Protein AF-A0A8T3Z656-F1 (afdb_monomer)

pLDDT: mean 71.43, std 21.35, range [30.25, 95.19]

Secondary structure (DSSP, 8-state):
-HHHHHH---SSEEEE-SS---HHHHHHHHHTTEEEE-HHHHHHHHHHHHHT-TTS---------------------------------------PPP--------------------------TTTHHHHHSHHHHHHHHHHHHHHHHHHHHTT---HHHHHHHHHHHHHHHHHHHHHHH---HHHHHHHHHHHHHHHHHHHHHHHHH-

Mean predicted aligned error: 21.95 Å

Structure (mmCIF, N/CA/C/O backbone):
data_AF-A0A8T3Z656-F1
#
_entry.id   AF-A0A8T3Z656-F1
#
loop_
_atom_site.group_PDB
_atom_site.id
_atom_site.type_symbol
_atom_site.label_atom_id
_atom_site.label_alt_id
_atom_site.label_comp_id
_atom_site.label_asym_id
_atom_site.label_entity_id
_atom_site.label_seq_id
_atom_site.pdbx_PDB_ins_code
_atom_site.Cartn_x
_atom_site.Cartn_y
_atom_site.Cartn_z
_atom_site.occupancy
_atom_site.B_iso_or_equiv
_atom_site.auth_seq_id
_atom_site.auth_comp_id
_atom_site.auth_asym_id
_atom_site.auth_atom_id
_atom_site.pdbx_PDB_model_num
ATOM 1 N N . MET A 1 1 ? -10.008 -0.496 23.407 1.00 70.81 1 MET A N 1
ATOM 2 C CA . MET A 1 1 ? -10.906 -1.034 24.457 1.00 70.81 1 MET A CA 1
ATOM 3 C C . MET A 1 1 ? -10.189 -1.367 25.758 1.00 70.81 1 MET A C 1
ATOM 5 O O . MET A 1 1 ? -10.728 -1.038 26.804 1.00 70.81 1 MET A O 1
ATOM 9 N N . GLU A 1 2 ? -8.984 -1.949 25.735 1.00 71.25 2 GLU A N 1
ATOM 10 C CA . GLU A 1 2 ? -8.281 -2.315 26.978 1.00 71.25 2 GLU A CA 1
ATOM 11 C C . GLU A 1 2 ? -8.030 -1.133 27.927 1.00 71.25 2 GLU A C 1
ATOM 13 O O . GLU A 1 2 ? -8.301 -1.221 29.122 1.00 71.25 2 GLU A O 1
ATOM 18 N N . MET A 1 3 ? -7.578 -0.006 27.377 1.00 72.31 3 MET A N 1
ATOM 19 C CA . MET A 1 3 ? -7.375 1.231 28.136 1.00 72.31 3 MET A CA 1
ATOM 20 C C . MET A 1 3 ? -8.697 1.835 28.627 1.00 72.31 3 MET A C 1
ATOM 22 O O . MET A 1 3 ? -8.756 2.406 29.706 1.00 72.31 3 MET A O 1
ATOM 26 N N . VAL A 1 4 ? -9.787 1.651 27.876 1.00 65.88 4 VAL A N 1
ATOM 27 C CA . VAL A 1 4 ? -11.107 2.221 28.192 1.00 65.88 4 VAL A CA 1
ATOM 28 C C . VAL A 1 4 ? -11.659 1.607 29.480 1.00 65.88 4 VAL A C 1
ATOM 30 O O . VAL A 1 4 ? -12.073 2.339 30.369 1.00 65.88 4 VAL A O 1
ATOM 33 N N . GLY A 1 5 ? -11.588 0.280 29.632 1.00 63.94 5 GLY A N 1
ATOM 34 C CA . GLY A 1 5 ? -12.071 -0.399 30.841 1.00 63.94 5 GLY A CA 1
ATOM 35 C C . GLY A 1 5 ? -11.162 -0.257 32.069 1.00 63.94 5 GLY A C 1
ATOM 36 O O . GLY A 1 5 ? -11.625 -0.462 33.185 1.00 63.94 5 GLY A O 1
ATOM 37 N N . LYS A 1 6 ? -9.873 0.061 31.883 1.00 70.44 6 LYS A N 1
ATOM 38 C CA . LYS A 1 6 ? -8.904 0.217 32.986 1.00 70.44 6 LYS A CA 1
ATOM 39 C C . LYS A 1 6 ? -8.798 1.659 33.485 1.00 70.44 6 LYS A C 1
ATOM 41 O O . LYS A 1 6 ? -8.590 1.872 34.674 1.00 70.44 6 LYS A O 1
ATOM 46 N N . THR A 1 7 ? -8.910 2.633 32.585 1.00 70.94 7 THR A N 1
ATOM 47 C CA . THR A 1 7 ? -8.685 4.050 32.895 1.00 70.94 7 THR A CA 1
ATOM 48 C C . THR A 1 7 ? -9.975 4.771 33.283 1.00 70.94 7 THR A C 1
ATOM 50 O O . THR A 1 7 ? -9.933 5.689 34.099 1.00 70.94 7 THR A O 1
ATOM 53 N N . LEU A 1 8 ? -11.131 4.357 32.753 1.00 71.44 8 LEU A N 1
ATOM 54 C CA . LEU A 1 8 ? -12.408 4.986 33.086 1.00 71.44 8 LEU A CA 1
ATOM 55 C C . LEU A 1 8 ? -13.025 4.327 34.322 1.00 71.44 8 LEU A C 1
ATOM 57 O O . LEU A 1 8 ? -13.469 3.182 34.275 1.00 71.44 8 LEU A O 1
ATOM 61 N N . LYS A 1 9 ? -13.109 5.077 35.428 1.00 73.62 9 LYS A N 1
ATOM 62 C CA . LYS A 1 9 ? -13.879 4.703 36.627 1.00 73.62 9 LYS A CA 1
ATOM 63 C C . LYS A 1 9 ? -15.380 4.925 36.398 1.00 73.62 9 LYS A C 1
ATOM 65 O O . LYS A 1 9 ? -16.001 5.747 37.063 1.00 73.62 9 LYS A O 1
ATOM 70 N N . ALA A 1 10 ? -15.955 4.225 35.427 1.00 73.62 10 ALA A N 1
ATOM 71 C CA . ALA A 1 10 ? -17.385 4.265 35.135 1.00 73.62 10 ALA A CA 1
ATOM 72 C C . ALA A 1 10 ? -18.041 2.923 35.494 1.00 73.62 10 ALA A C 1
ATOM 74 O O . ALA A 1 10 ? -17.478 1.864 35.232 1.00 73.62 10 ALA A O 1
ATOM 75 N N . SER A 1 11 ? -19.240 2.968 36.084 1.00 72.19 11 SER A N 1
ATOM 76 C CA . SER A 1 11 ? -20.002 1.767 36.480 1.00 72.19 11 SER A CA 1
ATOM 77 C C . SER A 1 11 ? -20.523 0.976 35.269 1.00 72.19 11 SER A C 1
ATOM 79 O O . SER A 1 11 ? -20.591 -0.252 35.295 1.00 72.19 11 SER A O 1
ATOM 81 N N . LYS A 1 12 ? -20.848 1.679 34.175 1.00 83.56 12 LYS A N 1
ATOM 82 C CA . LYS A 1 12 ? -21.225 1.107 32.878 1.00 83.56 12 LYS A CA 1
ATOM 83 C C . LYS A 1 12 ? -20.636 1.957 31.764 1.00 83.56 12 LYS A C 1
ATOM 85 O O . LYS A 1 12 ? -20.673 3.182 31.838 1.00 83.56 12 LYS A O 1
ATOM 90 N N . ILE A 1 13 ? -20.117 1.300 30.736 1.00 87.38 13 ILE A N 1
ATOM 91 C CA . ILE A 1 13 ? -19.529 1.957 29.569 1.00 87.38 13 ILE A CA 1
ATOM 92 C C . ILE A 1 13 ? -20.347 1.543 28.351 1.00 87.38 13 ILE A C 1
ATOM 94 O O . ILE A 1 13 ? -20.590 0.352 28.153 1.00 87.38 13 ILE A O 1
ATOM 98 N N . VAL A 1 14 ? -20.772 2.518 27.548 1.00 91.31 14 VAL A N 1
ATOM 99 C CA . VAL A 1 14 ? -21.413 2.279 26.251 1.00 91.31 14 VAL A CA 1
ATOM 100 C C . VAL A 1 14 ? -20.503 2.832 25.166 1.00 91.31 14 VAL A C 1
ATOM 102 O O . VAL A 1 14 ? -20.135 4.003 25.212 1.00 91.31 14 VAL A O 1
ATOM 105 N N . VAL A 1 15 ? -20.114 1.990 24.212 1.00 91.62 15 VAL A N 1
ATOM 106 C CA . VAL A 1 15 ? -19.297 2.395 23.064 1.00 91.62 15 VAL A CA 1
ATOM 107 C C . VAL A 1 15 ? -20.155 2.317 21.814 1.00 91.62 15 VAL A C 1
ATOM 109 O O . VAL A 1 15 ? -20.699 1.261 21.498 1.00 91.62 15 VAL A O 1
ATOM 112 N N . VAL A 1 16 ? -20.261 3.441 21.114 1.00 94.06 16 VAL A N 1
ATOM 113 C CA . VAL A 1 16 ? -21.070 3.596 19.907 1.00 94.06 16 VAL A CA 1
ATOM 114 C C . VAL A 1 16 ? -20.143 3.851 18.728 1.00 94.06 16 VAL A C 1
ATOM 116 O O . VAL A 1 16 ? -19.229 4.670 18.827 1.00 94.06 16 VAL A O 1
ATOM 119 N N . THR A 1 17 ? -20.357 3.144 17.624 1.00 93.00 17 THR A N 1
ATOM 120 C CA . THR A 1 17 ? -19.555 3.292 16.408 1.00 93.00 17 THR A CA 1
ATOM 121 C C . THR A 1 17 ? -20.425 3.159 15.165 1.00 93.00 17 THR A C 1
ATOM 123 O O . THR A 1 17 ? -21.384 2.396 15.139 1.00 93.00 17 THR A O 1
ATOM 126 N N . THR A 1 18 ? -20.069 3.889 14.110 1.00 93.62 18 THR A N 1
ATOM 127 C CA . THR A 1 18 ? -20.678 3.768 12.775 1.00 93.62 18 THR A CA 1
ATOM 128 C C . THR A 1 18 ? -20.099 2.603 11.962 1.00 93.62 18 THR A C 1
ATOM 130 O O . THR A 1 18 ? -20.526 2.359 10.836 1.00 93.62 18 THR A O 1
ATOM 133 N N . SER A 1 19 ? -19.122 1.884 12.520 1.00 92.44 19 SER A N 1
ATOM 134 C CA . SER A 1 19 ? -18.465 0.718 11.919 1.00 92.44 19 SER A CA 1
ATOM 135 C C . SER A 1 19 ? -18.787 -0.567 12.698 1.00 92.44 19 SER A C 1
ATOM 137 O O . SER A 1 19 ? -19.720 -0.582 13.495 1.00 92.44 19 SER A O 1
ATOM 139 N N . TYR A 1 20 ? -18.057 -1.653 12.435 1.00 95.19 20 TYR A N 1
ATOM 140 C CA . TYR A 1 20 ? -18.264 -2.952 13.079 1.00 95.19 20 TYR A CA 1
ATOM 141 C C . TYR A 1 20 ? -17.154 -3.275 14.084 1.00 95.19 20 TYR A C 1
ATOM 143 O O . TYR A 1 20 ? -15.967 -3.057 13.809 1.00 95.19 20 TYR A O 1
ATOM 151 N N . PHE A 1 21 ? -17.513 -3.878 15.217 1.00 93.94 21 PHE A N 1
ATOM 152 C CA . PHE A 1 21 ? -16.554 -4.457 16.149 1.00 93.94 21 PHE A CA 1
ATOM 153 C C . PHE A 1 21 ? -16.009 -5.801 15.656 1.00 93.94 21 PHE A C 1
ATOM 155 O O . PHE A 1 21 ? -16.682 -6.634 15.054 1.00 93.94 21 PHE A O 1
ATOM 162 N N . THR A 1 22 ? -14.739 -6.051 15.970 1.00 94.31 22 THR A N 1
ATOM 163 C CA . THR A 1 22 ? -14.130 -7.368 15.759 1.00 94.31 22 THR A CA 1
ATOM 164 C C . THR A 1 22 ? -14.630 -8.367 16.805 1.00 94.31 22 THR A C 1
ATOM 166 O O . THR A 1 22 ? -14.933 -7.990 17.937 1.00 94.31 22 THR A O 1
ATOM 169 N N . LYS A 1 23 ? -14.616 -9.671 16.488 1.00 93.38 23 LYS A N 1
ATOM 170 C CA . LYS A 1 23 ? -15.010 -10.745 17.430 1.00 93.38 23 LYS A CA 1
ATOM 171 C C . LYS A 1 23 ? -14.272 -10.668 18.775 1.00 93.38 23 LYS A C 1
ATOM 173 O O . LYS A 1 23 ? -14.848 -10.937 19.826 1.00 93.38 23 LYS A O 1
ATOM 178 N N . SER A 1 24 ? -13.001 -10.264 18.751 1.00 91.88 24 SER A N 1
ATOM 179 C CA . SER A 1 24 ? -12.191 -10.073 19.958 1.00 91.88 24 SER A CA 1
ATOM 180 C C . SER A 1 24 ? -12.673 -8.898 20.811 1.00 91.88 24 SER A C 1
ATOM 182 O O . SER A 1 24 ? -12.644 -8.989 22.035 1.00 91.88 24 SER A O 1
ATOM 184 N N . ALA A 1 25 ? -13.124 -7.808 20.184 1.00 91.19 25 ALA A N 1
ATOM 185 C CA . ALA A 1 25 ? -13.678 -6.652 20.882 1.00 91.19 25 ALA A CA 1
ATOM 186 C C . ALA A 1 25 ? -15.043 -6.969 21.508 1.00 91.19 25 ALA A C 1
ATOM 188 O O . ALA A 1 25 ? -15.267 -6.591 22.654 1.00 91.19 25 ALA A O 1
ATOM 189 N N . VAL A 1 26 ? -15.891 -7.732 20.809 1.00 92.06 26 VAL A N 1
ATOM 190 C CA . VAL A 1 26 ? -17.182 -8.217 21.331 1.00 92.06 26 VAL A CA 1
ATOM 191 C C . VAL A 1 26 ? -16.972 -9.044 22.604 1.00 92.06 26 VAL A C 1
ATOM 193 O O . VAL A 1 26 ? -17.434 -8.666 23.675 1.00 92.06 26 VAL A O 1
ATOM 196 N N . ASN A 1 27 ? -16.141 -10.089 22.534 1.00 91.06 27 ASN A N 1
ATOM 197 C CA . ASN A 1 27 ? -15.842 -10.943 23.692 1.00 91.06 27 ASN A CA 1
ATOM 198 C C . ASN A 1 27 ? -15.161 -10.168 24.841 1.00 91.06 27 ASN A C 1
ATOM 200 O O . ASN A 1 27 ? -15.338 -10.483 26.017 1.00 91.06 27 ASN A O 1
ATOM 204 N N . TYR A 1 28 ? -14.364 -9.142 24.526 1.00 90.88 28 TYR A N 1
ATOM 205 C CA . TYR A 1 28 ? -13.789 -8.269 25.549 1.00 90.88 28 TYR A CA 1
ATOM 206 C C . TYR A 1 28 ? -14.861 -7.429 26.256 1.00 90.88 28 TYR A C 1
ATOM 208 O O . TYR A 1 28 ? -14.814 -7.286 27.480 1.00 90.88 28 TYR A O 1
ATOM 216 N N . ALA A 1 29 ? -15.811 -6.881 25.497 1.00 90.75 29 ALA A N 1
ATOM 217 C CA . ALA A 1 29 ? -16.889 -6.051 26.011 1.00 90.75 29 ALA A CA 1
ATOM 218 C C . ALA A 1 29 ? -17.824 -6.842 26.941 1.00 90.75 29 ALA A C 1
ATOM 220 O O . ALA A 1 29 ? -18.081 -6.396 28.066 1.00 90.75 29 ALA A O 1
ATOM 221 N N . ASP A 1 30 ? -18.190 -8.063 26.536 1.00 87.06 30 ASP A N 1
ATOM 222 C CA . ASP A 1 30 ? -19.031 -8.986 27.311 1.00 87.06 30 ASP A CA 1
ATOM 223 C C . ASP A 1 30 ? -18.436 -9.291 28.693 1.00 87.06 30 ASP A C 1
ATOM 225 O O . ASP A 1 30 ? -19.141 -9.366 29.698 1.00 87.06 30 ASP A O 1
ATOM 229 N N . ARG A 1 31 ? -17.105 -9.408 28.775 1.00 87.25 31 ARG A N 1
ATOM 230 C CA . ARG A 1 31 ? -16.387 -9.711 30.025 1.00 87.25 31 ARG A CA 1
ATOM 231 C C . ARG A 1 31 ? -16.202 -8.508 30.946 1.00 87.25 31 ARG A C 1
ATOM 233 O O . ARG A 1 31 ? -15.822 -8.686 32.103 1.00 87.25 31 ARG A O 1
ATOM 240 N N . ARG A 1 32 ? -16.369 -7.284 30.439 1.00 83.25 32 ARG A N 1
ATOM 241 C CA . ARG A 1 32 ? -15.994 -6.040 31.136 1.00 83.25 32 ARG A CA 1
ATOM 242 C C . ARG A 1 32 ? -17.179 -5.105 31.399 1.00 83.25 32 ARG A C 1
ATOM 244 O O . ARG A 1 32 ? -16.951 -3.945 31.722 1.00 83.25 32 ARG A O 1
ATOM 251 N N . ASN A 1 33 ? -18.417 -5.602 31.320 1.00 83.62 33 ASN A N 1
ATOM 252 C CA . ASN A 1 33 ? -19.645 -4.806 31.482 1.00 83.62 33 ASN A CA 1
ATOM 253 C C . ASN A 1 33 ? -19.702 -3.594 30.533 1.00 83.62 33 ASN A C 1
ATOM 255 O O . ASN A 1 33 ? -20.201 -2.523 30.890 1.00 83.62 33 ASN A O 1
ATOM 259 N N . ILE A 1 34 ? -19.168 -3.759 29.322 1.00 90.25 34 ILE A N 1
ATOM 260 C CA . ILE A 1 34 ? -19.186 -2.732 28.285 1.00 90.25 34 ILE A CA 1
ATOM 261 C C . ILE A 1 34 ? -20.293 -3.105 27.305 1.00 90.25 34 ILE A C 1
ATOM 263 O O . ILE A 1 34 ? -20.267 -4.188 26.729 1.00 90.25 34 ILE A O 1
ATOM 267 N N . LYS A 1 35 ? -21.266 -2.214 27.105 1.00 91.06 35 LYS A N 1
ATOM 268 C CA . LYS A 1 35 ? -22.248 -2.365 26.030 1.00 91.06 35 LYS A CA 1
ATOM 269 C C . LYS A 1 35 ? -21.686 -1.749 24.762 1.00 91.06 35 LYS A C 1
ATOM 271 O O . LYS A 1 35 ? -21.172 -0.633 24.779 1.00 91.06 35 LYS A O 1
ATOM 276 N N . ILE A 1 36 ? -21.797 -2.475 23.668 1.00 93.88 36 ILE A N 1
ATOM 277 C CA . ILE A 1 36 ? -21.320 -2.034 22.366 1.00 93.88 36 ILE A CA 1
ATOM 278 C C . ILE A 1 36 ? -22.503 -1.895 21.417 1.00 93.88 36 ILE A C 1
ATOM 280 O O . ILE A 1 36 ? -23.420 -2.715 21.442 1.00 93.88 36 ILE A O 1
ATOM 284 N N . ILE A 1 37 ? -22.501 -0.826 20.627 1.00 94.25 37 ILE A N 1
ATOM 285 C CA . ILE A 1 37 ? -23.503 -0.562 19.598 1.00 94.25 37 ILE A CA 1
ATOM 286 C C . ILE A 1 37 ? -22.750 -0.334 18.291 1.00 94.25 37 ILE A C 1
ATOM 288 O O . ILE A 1 37 ? -22.053 0.670 18.133 1.00 94.25 37 ILE A O 1
ATOM 292 N N . ASP A 1 38 ? -22.880 -1.306 17.396 1.00 94.94 38 ASP A N 1
ATOM 293 C CA . ASP A 1 38 ? -22.351 -1.274 16.032 1.00 94.94 38 ASP A CA 1
ATOM 294 C C . ASP A 1 38 ? -23.292 -0.542 15.071 1.00 94.94 38 ASP A C 1
ATOM 296 O O . ASP A 1 38 ? -24.421 -0.199 15.433 1.00 94.94 38 ASP A O 1
ATOM 300 N N . LYS A 1 39 ? -22.857 -0.387 13.815 1.00 94.81 39 LYS A N 1
ATOM 301 C CA . LYS A 1 39 ? -23.653 0.153 12.700 1.00 94.81 39 LYS A CA 1
ATOM 302 C C . LYS A 1 39 ? -25.091 -0.386 12.651 1.00 94.81 39 LYS A C 1
ATOM 304 O O . LYS A 1 39 ? -26.034 0.400 12.591 1.00 94.81 39 LYS A O 1
ATOM 309 N N . ASP A 1 40 ? -25.274 -1.703 12.709 1.00 93.38 40 ASP A N 1
ATOM 310 C CA . ASP A 1 40 ? -26.606 -2.318 12.585 1.00 93.38 40 ASP A CA 1
ATOM 311 C C . ASP A 1 40 ? -27.474 -2.042 13.823 1.00 93.38 40 ASP A C 1
ATOM 313 O O . ASP A 1 40 ? -28.680 -1.796 13.725 1.00 93.38 40 ASP A O 1
ATOM 317 N N . GLY A 1 41 ? -26.844 -2.021 15.001 1.00 91.88 41 GLY A N 1
ATOM 318 C CA . GLY A 1 41 ? -27.491 -1.640 16.253 1.00 91.88 41 GLY A CA 1
ATOM 319 C C . GLY A 1 41 ? -27.935 -0.180 16.228 1.00 91.88 41 GLY A C 1
ATOM 320 O O . GLY A 1 41 ? -29.069 0.120 16.593 1.00 91.88 41 GLY A O 1
ATOM 321 N N . LEU A 1 42 ? -27.083 0.716 15.725 1.00 92.94 42 LEU A N 1
ATOM 322 C CA . LEU A 1 42 ? -27.412 2.122 15.512 1.00 92.94 42 LEU A CA 1
ATOM 323 C C . LEU A 1 42 ? -28.561 2.299 14.527 1.00 92.94 42 LEU A C 1
ATOM 325 O O . LEU A 1 42 ? -29.474 3.063 14.813 1.00 92.94 42 LEU A O 1
ATOM 329 N N . MET A 1 43 ? -28.556 1.579 13.405 1.00 91.75 43 MET A N 1
ATOM 330 C CA . MET A 1 43 ? -29.631 1.663 12.415 1.00 91.75 43 MET A CA 1
ATOM 331 C C . MET A 1 43 ? -30.959 1.165 12.991 1.00 91.75 43 MET A C 1
ATOM 333 O O . MET A 1 43 ? -32.004 1.763 12.758 1.00 91.75 43 MET A O 1
ATOM 337 N N . THR A 1 44 ? -30.919 0.091 13.779 1.00 93.06 44 THR A N 1
ATOM 338 C CA . THR A 1 44 ? -32.106 -0.443 14.456 1.00 93.06 44 THR A CA 1
ATOM 339 C C . THR A 1 44 ? -32.645 0.547 15.481 1.00 93.06 44 THR A C 1
ATOM 341 O O . THR A 1 44 ? -33.853 0.755 15.553 1.00 93.06 44 THR A O 1
ATOM 344 N N . LEU A 1 45 ? -31.764 1.179 16.260 1.00 89.94 45 LEU A N 1
ATOM 345 C CA . LEU A 1 45 ? -32.155 2.226 17.198 1.00 89.94 45 LEU A CA 1
ATOM 346 C C . LEU A 1 45 ? -32.737 3.422 16.453 1.00 89.94 45 LEU A C 1
ATOM 348 O O . LEU A 1 45 ? -33.837 3.836 16.785 1.00 89.94 45 LEU A O 1
ATOM 352 N N . ALA A 1 46 ? -32.062 3.915 15.416 1.00 88.75 46 ALA A N 1
ATOM 353 C CA . ALA A 1 46 ? -32.534 5.028 14.602 1.00 88.75 46 ALA A CA 1
ATOM 354 C C . ALA A 1 46 ? -33.925 4.745 14.026 1.00 88.75 46 ALA A C 1
ATOM 356 O O . ALA A 1 46 ? -34.823 5.547 14.222 1.00 88.75 46 ALA A O 1
ATOM 357 N N . LYS A 1 47 ? -34.146 3.568 13.427 1.00 89.56 47 LYS A N 1
ATOM 358 C CA . LYS A 1 47 ? -35.463 3.160 12.914 1.00 89.56 47 LYS A CA 1
ATOM 359 C C . LYS A 1 47 ? -36.530 3.107 14.006 1.00 89.56 47 LYS A C 1
ATOM 361 O O . LYS A 1 47 ? -37.638 3.574 13.779 1.00 89.56 47 LYS A O 1
ATOM 366 N N . LYS A 1 48 ? -36.205 2.567 15.186 1.00 88.12 48 LYS A N 1
ATOM 367 C CA . LYS A 1 48 ? -37.129 2.537 16.331 1.00 88.12 48 LYS A CA 1
ATOM 368 C C . LYS A 1 48 ? -37.461 3.938 16.832 1.00 88.12 48 LYS A C 1
ATOM 370 O O . LYS A 1 48 ? -38.618 4.205 17.108 1.00 88.12 48 LYS A O 1
ATOM 375 N N . PHE A 1 49 ? -36.470 4.822 16.913 1.00 84.50 49 PHE A N 1
ATOM 376 C CA . PHE A 1 49 ? -36.678 6.208 17.317 1.00 84.50 49 PHE A CA 1
ATOM 377 C C . PHE A 1 49 ? -37.469 6.990 16.270 1.00 84.50 49 PHE A C 1
ATOM 379 O O . PHE A 1 49 ? -38.358 7.730 16.657 1.00 84.50 49 PHE A O 1
ATOM 386 N N . SER A 1 50 ? -37.215 6.786 14.974 1.00 80.50 50 SER A N 1
ATOM 387 C CA . SER A 1 50 ? -37.993 7.396 13.890 1.00 80.50 50 SER A CA 1
ATOM 388 C C . SER A 1 50 ? -39.443 6.918 13.884 1.00 80.50 50 SER A C 1
ATOM 390 O O . SER A 1 50 ? -40.338 7.742 13.783 1.00 80.50 50 SER A O 1
ATOM 392 N N . ALA A 1 51 ? -39.686 5.615 14.055 1.00 75.69 51 ALA A N 1
ATOM 393 C CA . ALA A 1 51 ? -41.040 5.056 14.127 1.00 75.69 51 ALA A CA 1
ATOM 394 C C . ALA A 1 51 ? -41.791 5.450 15.413 1.00 75.69 51 ALA A C 1
ATOM 396 O O . ALA A 1 51 ? -43.011 5.400 15.460 1.00 75.69 51 ALA A O 1
ATOM 397 N N . GLN A 1 52 ? -41.067 5.831 16.467 1.00 66.31 52 GLN A N 1
ATOM 398 C CA . GLN A 1 52 ? -41.640 6.345 17.712 1.00 66.31 52 GLN A CA 1
ATOM 399 C C . GLN A 1 52 ? -41.865 7.872 17.665 1.00 66.31 52 GLN A C 1
ATOM 401 O O . GLN A 1 52 ? -42.438 8.429 18.596 1.00 66.31 52 GLN A O 1
ATOM 406 N N . HIS A 1 53 ? -41.423 8.547 16.595 1.00 54.12 53 HIS A N 1
ATOM 407 C CA . HIS A 1 53 ? -41.475 10.000 16.400 1.00 54.12 53 HIS A CA 1
ATOM 408 C C . HIS A 1 53 ? -42.465 10.431 15.303 1.00 54.12 53 HIS A C 1
ATOM 410 O O . HIS A 1 53 ? -42.227 11.423 14.615 1.00 54.12 53 HIS A O 1
ATOM 416 N N . ASP A 1 54 ? -43.625 9.778 15.200 1.00 53.91 54 ASP A N 1
ATOM 417 C CA . ASP A 1 54 ? -44.768 10.365 14.478 1.00 53.91 54 ASP A CA 1
ATOM 418 C C . ASP A 1 54 ? -45.327 11.633 15.172 1.00 53.91 54 ASP A C 1
ATOM 420 O O . ASP A 1 54 ? -46.248 12.257 14.655 1.00 53.91 54 ASP A O 1
ATOM 424 N N . GLU A 1 55 ? -44.751 12.082 16.301 1.00 49.44 55 GLU A N 1
ATOM 425 C CA . GLU A 1 55 ? -45.194 13.298 17.004 1.00 49.44 55 GLU A CA 1
ATOM 426 C C . GLU A 1 55 ? -44.170 14.449 17.100 1.00 49.44 55 GLU A C 1
ATOM 428 O O . GLU A 1 55 ? -44.545 15.527 17.541 1.00 49.44 55 GLU A O 1
ATOM 433 N N . TYR A 1 56 ? -42.908 14.342 16.650 1.00 39.25 56 TYR A N 1
ATOM 434 C CA . TYR A 1 56 ? -42.059 15.553 16.564 1.00 39.25 56 TYR A CA 1
ATOM 435 C C . TYR A 1 56 ? -40.940 15.457 15.513 1.00 39.25 56 TYR A C 1
ATOM 437 O O . TYR A 1 56 ? -39.877 14.885 15.746 1.00 39.25 56 TYR A O 1
ATOM 445 N N . GLY A 1 57 ? -41.198 16.074 14.358 1.00 42.19 57 GLY A N 1
ATOM 446 C CA . GLY A 1 57 ? -40.261 16.876 13.560 1.00 42.19 57 GLY A CA 1
ATOM 447 C C . GLY A 1 57 ? -38.840 16.362 13.300 1.00 42.19 57 GLY A C 1
ATOM 448 O O . GLY A 1 57 ? -37.897 16.804 13.944 1.00 42.19 57 GLY A O 1
ATOM 449 N N . GLY A 1 58 ? -38.699 15.561 12.241 1.00 41.75 58 GLY A N 1
ATOM 450 C CA . GLY A 1 58 ? -37.761 15.799 11.134 1.00 41.75 58 GLY A CA 1
ATOM 451 C C . GLY A 1 58 ? -36.252 15.838 11.407 1.00 41.75 58 GLY A C 1
ATOM 452 O O . GLY A 1 58 ? -35.697 16.884 11.725 1.00 41.75 58 GLY A O 1
ATOM 453 N N . VAL A 1 59 ? -35.558 14.758 11.037 1.00 42.31 59 VAL A N 1
ATOM 454 C CA . VAL A 1 59 ? -34.216 14.846 10.434 1.00 42.31 59 VAL A CA 1
ATOM 455 C C . VAL A 1 59 ? -34.180 13.885 9.250 1.00 42.31 59 VAL A C 1
ATOM 457 O O . VAL A 1 59 ? -34.229 12.668 9.420 1.00 42.31 59 VAL A O 1
ATOM 460 N N . GLY A 1 60 ? -34.150 14.453 8.043 1.00 42.72 60 GLY A N 1
ATOM 461 C CA . GLY A 1 60 ? -34.059 13.706 6.795 1.00 42.72 60 GLY A CA 1
ATOM 462 C C . GLY A 1 60 ? -32.749 12.929 6.722 1.00 42.72 60 GLY A C 1
ATOM 463 O O . GLY A 1 60 ? -31.664 13.508 6.782 1.00 42.72 60 GLY A O 1
ATOM 464 N N . VAL A 1 61 ? -32.861 11.611 6.596 1.00 45.91 61 VAL A N 1
ATOM 465 C CA . VAL A 1 61 ? -31.757 10.746 6.188 1.00 45.91 61 VAL A CA 1
ATOM 466 C C . VAL A 1 61 ? -31.686 10.838 4.668 1.00 45.91 61 VAL A C 1
ATOM 468 O O . VAL A 1 61 ? -32.644 10.474 3.990 1.00 45.91 61 VAL A O 1
ATOM 471 N N . TYR A 1 62 ? -30.583 11.373 4.139 1.00 35.28 62 TYR A N 1
ATOM 472 C CA . TYR A 1 62 ? -30.304 11.359 2.705 1.00 35.28 62 TYR A CA 1
ATOM 473 C C . TYR A 1 62 ? -30.234 9.899 2.238 1.00 35.28 62 TYR A C 1
ATOM 475 O O . TYR A 1 62 ? -29.300 9.174 2.579 1.00 35.28 62 TYR A O 1
ATOM 483 N N . ASN A 1 63 ? -31.269 9.469 1.515 1.00 39.25 63 ASN A N 1
ATOM 484 C CA . ASN A 1 63 ? -31.237 8.286 0.668 1.00 39.25 63 ASN A CA 1
ATOM 485 C C . ASN A 1 63 ? -30.546 8.695 -0.634 1.00 39.25 63 ASN A C 1
ATOM 487 O O . ASN A 1 63 ? -31.170 9.306 -1.498 1.00 39.25 63 ASN A O 1
ATOM 491 N N . ASP A 1 64 ? -29.270 8.357 -0.765 1.00 39.44 64 ASP A N 1
ATOM 492 C CA . ASP A 1 64 ? -28.686 8.133 -2.080 1.00 39.44 64 ASP A CA 1
ATOM 493 C C . ASP A 1 64 ? -29.112 6.725 -2.492 1.00 39.44 64 ASP A C 1
ATOM 495 O O . ASP A 1 64 ? -28.526 5.786 -1.977 1.00 39.44 64 ASP A O 1
ATOM 499 N N . GLU A 1 65 ? -30.148 6.576 -3.324 1.00 38.34 65 GLU A N 1
ATOM 500 C CA . GLU A 1 65 ? -30.230 5.549 -4.379 1.00 38.34 65 GLU A CA 1
ATOM 501 C C . GLU A 1 65 ? -31.292 5.963 -5.414 1.00 38.34 65 GLU A C 1
ATOM 503 O O . GLU A 1 65 ? -32.449 6.248 -5.100 1.00 38.34 65 GLU A O 1
ATOM 508 N N . GLU A 1 66 ? -30.844 6.037 -6.664 1.00 36.84 66 GLU A N 1
ATOM 509 C CA . GLU A 1 66 ? -31.643 6.220 -7.870 1.00 36.84 66 GLU A CA 1
ATOM 510 C C . GLU A 1 66 ? -32.528 4.988 -8.141 1.00 36.84 66 GLU A C 1
ATOM 512 O O . GLU A 1 66 ? -32.081 3.860 -7.945 1.00 36.84 66 GLU A O 1
ATOM 517 N N . GLY A 1 67 ? -33.734 5.187 -8.696 1.00 30.98 67 GLY A N 1
ATOM 518 C CA . GLY A 1 67 ? -34.428 4.131 -9.455 1.00 30.98 67 GLY A CA 1
ATOM 519 C C . GLY A 1 67 ? -35.925 3.921 -9.182 1.00 30.98 67 GLY A C 1
ATOM 520 O O . GLY A 1 67 ? -36.291 3.054 -8.407 1.00 30.98 67 GLY A O 1
ATOM 521 N N . ILE A 1 68 ? -36.766 4.686 -9.893 1.00 33.91 68 ILE A N 1
ATOM 522 C CA . ILE A 1 68 ? -37.989 4.279 -10.633 1.00 33.91 68 ILE A CA 1
ATOM 523 C C . ILE A 1 68 ? -39.007 3.317 -9.954 1.00 33.91 68 ILE A C 1
ATOM 525 O O . ILE A 1 68 ? -38.749 2.125 -9.837 1.00 33.91 68 ILE A O 1
ATOM 529 N N . GLY A 1 69 ? -40.253 3.797 -9.770 1.00 32.31 69 GLY A N 1
ATOM 530 C CA . GLY A 1 69 ? -41.465 3.038 -10.158 1.00 32.31 69 GLY A CA 1
ATOM 531 C C . GLY A 1 69 ? -42.537 2.703 -9.098 1.00 32.31 69 GLY A C 1
ATOM 532 O O . GLY A 1 69 ? -42.373 1.759 -8.342 1.00 32.31 69 GLY A O 1
ATOM 533 N N . GLU A 1 70 ? -43.667 3.420 -9.190 1.00 31.53 70 GLU A N 1
ATOM 534 C CA . GLU A 1 70 ? -45.085 3.009 -8.996 1.00 31.53 70 GLU A CA 1
ATOM 535 C C . GLU A 1 70 ? -45.722 2.670 -7.616 1.00 31.53 70 GLU A C 1
ATOM 537 O O . GLU A 1 70 ? -45.449 1.669 -6.967 1.00 31.53 70 GLU A O 1
ATOM 542 N N . GLU A 1 71 ? -46.678 3.551 -7.270 1.00 32.97 71 GLU A N 1
ATOM 543 C CA . GLU A 1 71 ? -48.094 3.368 -6.872 1.00 32.97 71 GLU A CA 1
ATOM 544 C C . GLU A 1 71 ? -48.579 2.471 -5.699 1.00 32.97 71 GLU A C 1
ATOM 546 O O . GLU A 1 71 ? -48.585 1.249 -5.747 1.00 32.97 71 GLU A O 1
ATOM 551 N N . VAL A 1 72 ? -49.206 3.186 -4.741 1.00 34.66 72 VAL A N 1
ATOM 552 C CA . VAL A 1 72 ? -50.538 2.990 -4.109 1.00 34.66 72 VAL A CA 1
ATOM 553 C C . VAL A 1 72 ? -50.791 1.758 -3.222 1.00 34.66 72 VAL A C 1
ATOM 555 O O . VAL A 1 72 ? -50.772 0.613 -3.653 1.00 34.66 72 VAL A O 1
ATOM 558 N N . GLY A 1 73 ? -51.243 2.017 -1.985 1.00 30.25 73 GLY A N 1
ATOM 559 C CA . GLY A 1 73 ? -51.914 1.003 -1.165 1.00 30.25 73 GLY A CA 1
ATOM 560 C C . GLY A 1 73 ? -52.314 1.478 0.231 1.00 30.25 73 GLY A C 1
ATOM 561 O O . GLY A 1 73 ? -51.590 1.262 1.193 1.00 30.25 73 GLY A O 1
ATOM 562 N N . SER A 1 74 ? -53.478 2.121 0.326 1.00 35.38 74 SER A N 1
ATOM 563 C CA . SER A 1 74 ? -54.205 2.417 1.570 1.00 35.38 74 SER A CA 1
ATOM 564 C C . SER A 1 74 ? -54.594 1.132 2.321 1.00 35.38 74 SER A C 1
ATOM 566 O O . SER A 1 74 ? -54.972 0.149 1.686 1.00 35.38 74 SER A O 1
ATOM 568 N N . GLY A 1 75 ? -54.565 1.152 3.659 1.00 31.36 75 GLY A N 1
ATOM 569 C CA . GLY A 1 75 ? -55.149 0.083 4.472 1.00 31.36 75 GLY A CA 1
ATOM 570 C C . GLY A 1 75 ? -54.739 0.106 5.942 1.00 31.36 75 GLY A C 1
ATOM 571 O O . GLY A 1 75 ? -53.873 -0.656 6.358 1.00 31.36 75 GLY A O 1
ATOM 572 N N . THR A 1 76 ? -55.391 0.947 6.743 1.00 38.03 76 THR A N 1
ATOM 573 C CA . THR A 1 76 ? -55.563 0.717 8.187 1.00 38.03 76 THR A CA 1
ATOM 574 C C . THR A 1 76 ? -56.398 -0.562 8.390 1.00 38.03 76 THR A C 1
ATOM 576 O O . THR A 1 76 ? -57.291 -0.838 7.586 1.00 38.03 76 THR A O 1
ATOM 579 N N . PRO A 1 77 ? -56.149 -1.341 9.455 1.00 42.56 77 PRO A N 1
ATOM 580 C CA . PRO A 1 77 ? -56.945 -1.091 10.649 1.00 42.56 77 PRO A CA 1
ATOM 581 C C . PRO A 1 77 ? -56.139 -1.114 11.952 1.00 42.56 77 PRO A C 1
ATOM 583 O O . PRO A 1 77 ? -55.302 -1.971 12.219 1.00 42.56 77 PRO A O 1
ATOM 586 N N . GLU A 1 78 ? -56.480 -0.112 12.746 1.00 41.72 78 GLU A N 1
ATOM 587 C CA . GLU A 1 78 ? -56.396 0.019 14.193 1.00 41.72 78 GLU A CA 1
ATOM 588 C C . GLU A 1 78 ? -56.556 -1.317 14.946 1.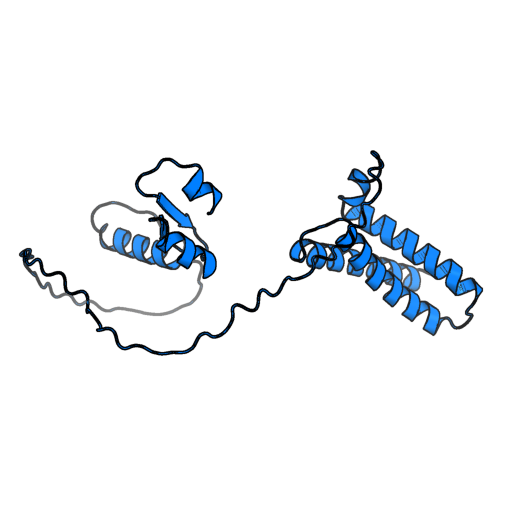00 41.72 78 GLU A C 1
ATOM 590 O O . GLU A 1 78 ? -57.604 -1.959 14.889 1.00 41.72 78 GLU A O 1
ATOM 595 N N . VAL A 1 79 ? -55.518 -1.715 15.687 1.00 41.25 79 VAL A N 1
ATOM 596 C CA . VAL A 1 79 ? -55.630 -2.692 16.776 1.00 41.25 79 VAL A CA 1
ATOM 597 C C . VAL A 1 79 ? -55.008 -2.060 18.016 1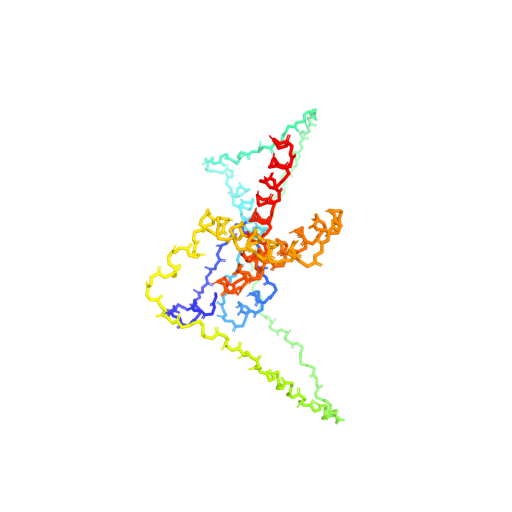.00 41.25 79 VAL A C 1
ATOM 599 O O . VAL A 1 79 ? -53.790 -1.984 18.170 1.00 41.25 79 VAL A O 1
ATOM 602 N N . THR A 1 80 ? -55.876 -1.544 18.878 1.00 45.50 80 THR A N 1
ATOM 603 C CA . THR A 1 80 ? -55.570 -1.127 20.244 1.00 45.50 80 THR A CA 1
ATOM 604 C C . THR A 1 80 ? -55.248 -2.364 21.088 1.00 45.50 80 THR A C 1
ATOM 606 O O . THR A 1 80 ? -56.158 -3.103 21.455 1.00 45.50 80 THR A O 1
ATOM 609 N N . GLU A 1 81 ? -53.975 -2.592 21.410 1.00 42.72 81 GLU A N 1
ATOM 610 C CA . GLU A 1 81 ? -53.563 -3.582 22.418 1.00 42.72 81 GLU A CA 1
ATOM 611 C C . GLU A 1 81 ? -53.144 -2.837 23.692 1.00 42.72 81 GLU A C 1
ATOM 613 O O . GLU A 1 81 ? -52.116 -2.159 23.758 1.00 42.72 81 GLU 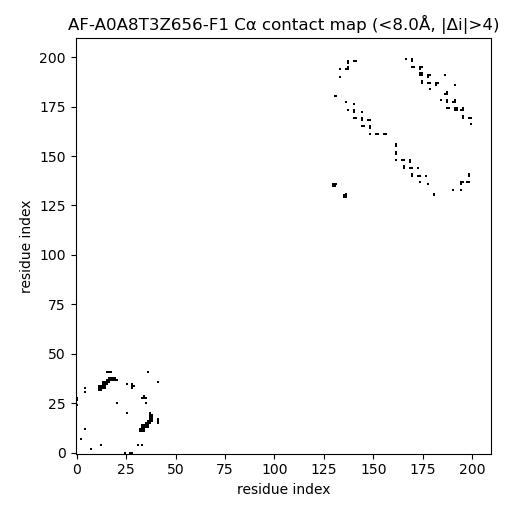A O 1
ATOM 618 N N . GLU A 1 82 ? -54.006 -2.935 24.697 1.00 31.80 82 GLU A N 1
ATOM 619 C CA . GLU A 1 82 ? -53.859 -2.390 26.040 1.00 31.80 82 GLU A CA 1
ATOM 620 C C . GLU A 1 82 ? -52.724 -3.113 26.790 1.00 31.80 82 GLU A C 1
ATOM 622 O O . GLU A 1 82 ? -52.773 -4.317 27.038 1.00 31.80 82 GLU A O 1
ATOM 627 N N . TYR A 1 83 ? -51.653 -2.391 27.135 1.00 42.94 83 TYR A N 1
ATOM 628 C CA . TYR A 1 83 ? -50.465 -2.986 27.752 1.00 42.94 83 TYR A CA 1
ATOM 629 C C . TYR A 1 83 ? -50.613 -3.111 29.276 1.00 42.94 83 TYR A C 1
ATOM 631 O O . TYR A 1 83 ? -50.443 -2.140 30.015 1.00 42.94 83 TYR A O 1
ATOM 639 N N . THR A 1 84 ? -50.839 -4.330 29.769 1.00 43.50 84 THR A N 1
ATOM 640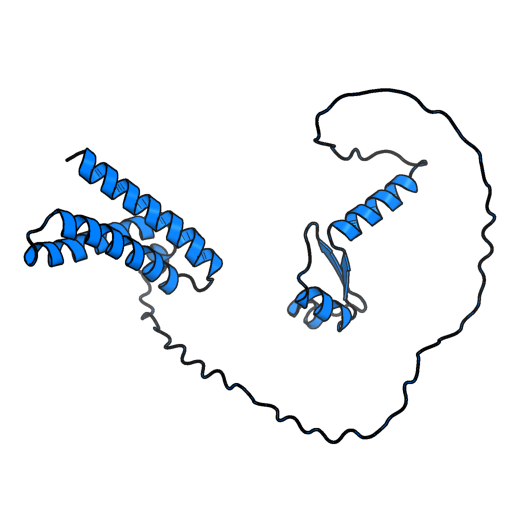 C CA . THR A 1 84 ? -50.715 -4.675 31.196 1.00 43.50 84 THR A CA 1
ATOM 641 C C . THR A 1 84 ? -49.328 -5.269 31.495 1.00 43.50 84 THR A C 1
ATOM 643 O O . THR A 1 84 ? -48.976 -6.296 30.906 1.00 43.50 84 THR A O 1
ATOM 646 N N . PRO A 1 85 ? -48.516 -4.708 32.414 1.00 41.84 85 PRO A N 1
ATOM 647 C CA . PRO A 1 85 ? -47.215 -5.282 32.741 1.00 41.84 85 PRO A CA 1
ATOM 648 C C . PRO A 1 85 ? -47.369 -6.524 33.636 1.00 41.84 85 PRO A C 1
ATOM 650 O O . PRO A 1 85 ? -47.736 -6.426 34.804 1.00 41.84 85 PRO A O 1
ATOM 653 N N . SER A 1 86 ? -47.038 -7.704 33.102 1.00 39.38 86 SER A N 1
ATOM 654 C CA . SER A 1 86 ? -46.936 -8.946 33.879 1.00 39.38 86 SER A CA 1
ATOM 655 C C . SER A 1 86 ? -45.626 -8.979 34.672 1.00 39.38 86 SER A C 1
ATOM 657 O O . SER A 1 86 ? -44.553 -9.269 34.137 1.00 39.38 86 SER A O 1
ATOM 659 N N . SER A 1 87 ? -45.718 -8.732 35.975 1.00 50.53 87 SER A N 1
ATOM 660 C CA . SER A 1 87 ? -44.675 -9.048 36.945 1.00 50.53 87 SER A CA 1
ATOM 661 C C . SER A 1 87 ? -44.616 -10.558 37.172 1.00 50.53 87 SER A C 1
ATOM 663 O O . SER A 1 87 ? -45.443 -11.094 37.899 1.00 50.53 87 SER A O 1
ATOM 665 N N . ASN A 1 88 ? -43.629 -11.242 36.592 1.00 43.50 88 ASN A N 1
ATOM 666 C CA . ASN A 1 88 ? -43.202 -12.550 37.082 1.00 43.50 88 ASN A CA 1
ATOM 667 C C . ASN A 1 88 ? -41.686 -12.700 36.958 1.00 43.50 88 ASN A C 1
ATOM 669 O O . ASN A 1 88 ? -41.104 -12.794 35.880 1.00 43.50 88 ASN A O 1
ATOM 673 N N . THR A 1 89 ? -41.054 -12.705 38.124 1.00 43.91 89 THR A N 1
ATOM 674 C CA . THR A 1 89 ? -39.687 -13.136 38.360 1.00 43.91 89 THR A CA 1
ATOM 675 C C . THR A 1 89 ? -39.606 -14.656 38.239 1.00 43.91 89 THR A C 1
ATOM 677 O O . THR A 1 89 ? -40.251 -15.357 39.013 1.00 43.91 89 THR A O 1
ATOM 680 N N . SER A 1 90 ? -38.743 -15.183 37.374 1.00 40.06 90 SER A N 1
ATOM 681 C CA . SER A 1 90 ? -38.130 -16.491 37.619 1.00 40.06 90 SER A CA 1
ATOM 682 C C . SER A 1 90 ? -36.841 -16.630 36.822 1.00 40.06 90 SER A C 1
ATOM 684 O O . SER A 1 90 ? -36.835 -16.794 35.606 1.00 40.06 90 SER A O 1
ATOM 686 N N . SER A 1 91 ? -35.735 -16.557 37.551 1.00 50.84 91 SER A N 1
ATOM 687 C CA . SER A 1 91 ? -34.419 -17.016 37.138 1.00 50.84 91 SER A CA 1
ATOM 688 C C . SER A 1 91 ? -34.450 -18.516 36.831 1.00 50.84 91 SER A C 1
ATOM 690 O O . SER A 1 91 ? -34.689 -19.317 37.734 1.00 50.84 91 SER A O 1
ATOM 692 N N . SER A 1 92 ? -34.132 -18.909 35.601 1.00 41.34 92 SER A N 1
ATOM 693 C CA . SER A 1 92 ? -33.877 -20.306 35.234 1.00 41.34 92 SER A CA 1
ATOM 694 C C . SER A 1 92 ? -32.529 -20.424 34.522 1.00 41.34 92 SER A C 1
ATOM 696 O O . SER A 1 92 ? -32.420 -20.538 33.307 1.00 41.34 92 SER A O 1
ATOM 698 N N . PHE A 1 93 ? -31.458 -20.398 35.316 1.00 46.69 93 PHE A N 1
ATOM 699 C CA . PHE A 1 93 ? -30.166 -20.927 34.882 1.00 46.69 93 PHE A CA 1
ATOM 700 C C . PHE A 1 93 ? -30.236 -22.462 34.862 1.00 46.69 93 PHE A C 1
ATOM 702 O O . PHE A 1 93 ? -30.564 -23.051 35.897 1.00 46.69 93 PHE A O 1
ATOM 709 N N . PRO A 1 94 ? -29.879 -23.142 33.758 1.00 50.12 94 PRO A N 1
ATOM 710 C CA . PRO A 1 94 ? -29.706 -24.587 33.776 1.00 50.12 94 PRO A CA 1
ATOM 711 C C . PRO A 1 94 ? -28.432 -24.941 34.554 1.00 50.12 94 PRO A C 1
ATOM 713 O O . PRO A 1 94 ? -27.319 -24.619 34.136 1.00 50.12 94 PRO A O 1
ATOM 716 N N . LYS A 1 95 ? -28.584 -25.618 35.696 1.00 44.28 95 LYS A N 1
ATOM 717 C CA . LYS A 1 95 ? -27.489 -26.332 36.364 1.00 44.28 95 LYS A CA 1
ATOM 718 C C . LYS A 1 95 ? -27.278 -27.657 35.635 1.00 44.28 95 LYS A C 1
ATOM 720 O O . LYS A 1 95 ? -28.058 -28.583 35.828 1.00 44.28 95 LYS A O 1
ATOM 725 N N . THR A 1 96 ? -26.233 -27.767 34.820 1.00 41.47 96 THR A N 1
ATOM 726 C CA . THR A 1 96 ? -25.783 -29.073 34.320 1.00 41.47 96 THR A CA 1
ATOM 727 C C . THR A 1 96 ? -24.759 -29.652 35.284 1.00 41.47 96 THR A C 1
ATOM 729 O O . THR A 1 96 ? -23.735 -29.039 35.586 1.00 41.47 96 THR A O 1
ATOM 732 N N . SER A 1 97 ? -25.096 -30.829 35.788 1.00 43.69 97 SER A N 1
ATOM 733 C CA . SER A 1 97 ? -24.375 -31.640 36.754 1.00 43.69 97 SER A CA 1
ATOM 734 C C . SER A 1 97 ? -22.982 -32.067 36.293 1.00 43.69 97 SER A C 1
ATOM 736 O O . SER A 1 97 ? -22.747 -32.417 35.139 1.00 43.69 97 SER A O 1
ATOM 738 N N . SER A 1 98 ? -22.087 -32.106 37.270 1.00 44.09 98 SER A N 1
ATOM 739 C CA . SER A 1 98 ? -20.764 -32.716 37.272 1.00 44.09 98 SER A CA 1
ATOM 740 C C . SER A 1 98 ? -20.770 -34.205 36.907 1.00 44.09 98 SER A C 1
ATOM 742 O O . SER A 1 98 ? -21.512 -34.993 37.492 1.00 44.09 98 SER A O 1
ATOM 744 N N . SER A 1 99 ? -19.847 -34.611 36.036 1.00 48.84 99 SER A N 1
ATOM 745 C CA . SER A 1 99 ? -19.271 -35.962 36.007 1.00 48.84 99 SER A CA 1
ATOM 746 C C . SER A 1 99 ? -17.784 -35.884 35.620 1.00 48.84 99 SER A C 1
ATOM 748 O O . SER A 1 99 ? -17.407 -34.976 34.873 1.00 48.84 99 SER A O 1
ATOM 750 N N . PRO A 1 100 ? -16.917 -36.761 36.165 1.00 51.97 100 PRO A N 1
ATOM 751 C CA . PRO A 1 100 ? -15.471 -36.562 36.172 1.00 51.97 100 PRO A CA 1
ATOM 752 C C . PRO A 1 100 ? -14.824 -37.146 34.911 1.00 51.97 100 PRO A C 1
ATOM 754 O O . PRO A 1 100 ? -14.742 -38.358 34.735 1.00 51.97 100 PRO A O 1
ATOM 757 N N . GLY A 1 101 ? -14.351 -36.272 34.023 1.00 40.53 101 GLY A N 1
ATOM 758 C CA . GLY A 1 101 ? -13.616 -36.643 32.815 1.00 40.53 101 GLY A CA 1
ATOM 759 C C . GLY A 1 101 ? -12.119 -36.401 32.972 1.00 40.53 101 GLY A C 1
ATOM 760 O O . GLY A 1 101 ? -11.648 -35.271 32.854 1.00 40.53 101 GLY A O 1
ATOM 761 N N . PHE A 1 102 ? -11.379 -37.476 33.223 1.00 48.66 102 PHE A N 1
ATOM 762 C CA . PHE A 1 102 ? -9.921 -37.547 33.224 1.00 48.66 102 PHE A CA 1
ATOM 763 C C . PHE A 1 102 ? -9.354 -37.323 31.812 1.00 48.66 102 PHE A C 1
ATOM 765 O O . PHE A 1 102 ? -9.110 -38.283 31.095 1.00 48.66 102 PHE A O 1
ATOM 772 N N . PHE A 1 103 ? -9.108 -36.073 31.412 1.00 47.44 103 PHE A N 1
ATOM 773 C CA . PHE A 1 103 ? -8.220 -35.760 30.284 1.00 47.44 103 PHE A CA 1
ATOM 774 C C . PHE A 1 103 ? -7.426 -34.483 30.565 1.00 47.44 103 PHE A C 1
ATOM 776 O O . PHE A 1 103 ? -7.776 -33.375 30.158 1.00 47.44 103 PHE A O 1
ATOM 783 N N . SER A 1 104 ? -6.302 -34.654 31.254 1.00 55.69 104 SER A N 1
ATOM 784 C CA . SER A 1 104 ? -5.192 -33.708 31.308 1.00 55.69 104 SER A CA 1
ATOM 785 C C . SER A 1 104 ? -4.521 -33.626 29.932 1.00 55.69 104 SER A C 1
ATOM 787 O O . SER A 1 104 ? -3.481 -34.227 29.673 1.00 55.69 104 SER A O 1
ATOM 789 N N . ARG A 1 105 ? -5.121 -32.861 29.014 1.00 46.75 105 ARG A N 1
ATOM 790 C CA . ARG A 1 105 ? -4.470 -32.482 27.756 1.00 46.75 105 ARG A CA 1
ATOM 791 C C . ARG A 1 105 ? -3.563 -31.289 28.039 1.00 46.75 105 ARG A C 1
ATOM 793 O O . ARG A 1 105 ? -4.029 -30.183 28.305 1.00 46.75 105 ARG A O 1
ATOM 800 N N . GLY A 1 106 ? -2.265 -31.578 28.070 1.00 48.03 106 GLY A N 1
ATOM 801 C CA . GLY A 1 106 ? -1.201 -30.663 28.451 1.00 48.03 106 GLY A CA 1
ATOM 802 C C . GLY A 1 106 ? -1.325 -29.287 27.803 1.00 48.03 106 GLY A C 1
ATOM 803 O O . GLY A 1 106 ? -1.506 -29.152 26.592 1.00 48.03 106 GLY A O 1
ATOM 804 N N . LYS A 1 107 ? -1.175 -28.258 28.639 1.00 50.69 107 LYS A N 1
ATOM 805 C CA . LYS A 1 107 ? -0.777 -26.918 28.219 1.00 50.69 107 LYS A CA 1
ATOM 806 C C . LYS A 1 107 ? 0.590 -27.024 27.540 1.00 50.69 107 LYS A C 1
ATOM 808 O O . LYS A 1 107 ? 1.622 -26.919 28.193 1.00 50.69 107 LYS A O 1
ATOM 813 N N . GLY A 1 108 ? 0.591 -27.240 26.231 1.00 48.53 108 GLY A N 1
ATOM 814 C CA . GLY A 1 108 ? 1.728 -26.909 25.387 1.00 48.53 108 GLY A CA 1
ATOM 815 C C . GLY A 1 108 ? 1.826 -25.391 25.321 1.00 48.53 108 GLY A C 1
ATOM 816 O O . GLY A 1 108 ? 1.157 -24.764 24.501 1.00 48.53 108 GLY A O 1
ATOM 817 N N . SER A 1 109 ? 2.608 -24.804 26.229 1.00 51.16 109 SER A N 1
ATOM 818 C CA . SER A 1 109 ? 3.148 -23.459 26.050 1.00 51.16 109 SER A CA 1
ATOM 819 C C . SER A 1 109 ? 3.977 -23.496 24.773 1.00 51.16 109 SER A C 1
ATOM 821 O O . SER A 1 109 ? 5.088 -24.018 24.756 1.00 51.16 109 SER A O 1
ATOM 823 N N . LEU A 1 110 ? 3.409 -23.017 23.668 1.00 53.66 110 LEU A N 1
ATOM 824 C CA . LEU A 1 110 ? 4.218 -22.590 22.540 1.00 53.66 110 LEU A CA 1
ATOM 8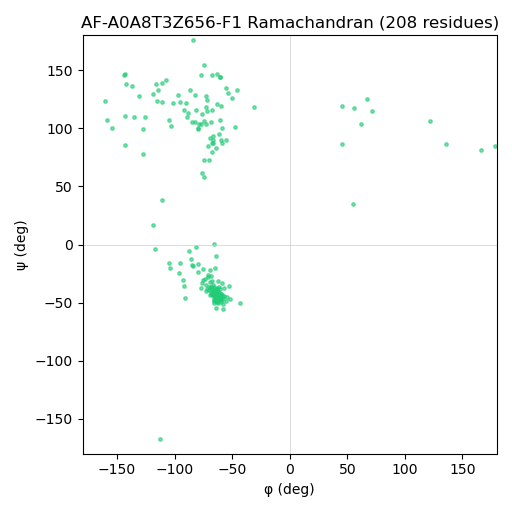25 C C . LEU A 1 110 ? 4.900 -21.304 22.993 1.00 53.66 110 LEU A C 1
ATOM 827 O O . LEU A 1 110 ? 4.405 -20.202 22.746 1.00 53.66 110 LEU A O 1
ATOM 831 N N . ASP A 1 111 ? 6.031 -21.466 23.676 1.00 49.12 111 ASP A N 1
ATOM 832 C CA . ASP A 1 111 ? 7.054 -20.442 23.774 1.00 49.12 111 ASP A CA 1
ATOM 833 C C . ASP A 1 111 ? 7.488 -20.128 22.347 1.00 49.12 111 ASP A C 1
ATOM 835 O O . ASP A 1 111 ? 8.387 -20.732 21.761 1.00 49.12 111 ASP A O 1
ATOM 839 N N . ARG A 1 112 ? 6.760 -19.194 21.735 1.00 52.00 112 ARG A N 1
ATOM 840 C CA . ARG A 1 112 ? 7.141 -18.563 20.487 1.00 52.00 112 ARG A CA 1
ATOM 841 C C . ARG A 1 112 ? 8.368 -17.749 20.841 1.00 52.00 112 ARG A C 1
ATOM 843 O O . ARG A 1 112 ? 8.243 -16.589 21.228 1.00 52.00 112 ARG A O 1
ATOM 850 N N . ALA A 1 113 ? 9.531 -18.395 20.766 1.00 49.34 113 ALA A N 1
ATOM 851 C CA . ALA A 1 113 ? 10.830 -17.766 20.863 1.00 49.34 113 ALA A CA 1
ATOM 852 C C . ALA A 1 113 ? 10.791 -16.556 19.937 1.00 49.34 113 ALA A C 1
ATOM 854 O O . ALA A 1 113 ? 10.833 -16.665 18.708 1.00 49.34 113 ALA A O 1
ATOM 855 N N . LYS A 1 114 ? 10.606 -15.386 20.547 1.00 48.56 114 LYS A N 1
ATOM 856 C CA . LYS A 1 114 ? 10.623 -14.099 19.884 1.00 48.56 114 LYS A CA 1
ATOM 857 C C . LYS A 1 114 ? 12.085 -13.822 19.599 1.00 48.56 114 LYS A C 1
ATOM 859 O O . LYS A 1 114 ? 12.707 -12.970 20.216 1.00 48.56 114 LYS A O 1
ATOM 864 N N . ASN A 1 115 ? 12.626 -14.550 18.629 1.00 47.06 115 ASN A N 1
ATOM 865 C CA . ASN A 1 115 ? 13.838 -14.163 17.945 1.00 47.06 115 ASN A CA 1
ATOM 866 C C . ASN A 1 115 ? 13.462 -13.018 16.993 1.00 47.06 115 ASN A C 1
ATOM 868 O O . ASN A 1 115 ? 13.602 -13.098 15.776 1.00 47.06 115 ASN A O 1
ATOM 872 N N . SER A 1 116 ? 12.918 -11.935 17.561 1.00 48.28 116 SER A N 1
ATOM 873 C CA . SER A 1 116 ? 13.061 -10.629 16.955 1.00 48.28 116 SER A CA 1
ATOM 874 C C . SER A 1 116 ? 14.543 -10.338 17.077 1.00 48.28 116 SER A C 1
ATOM 876 O O . SER A 1 116 ? 14.988 -9.800 18.089 1.00 48.28 116 SER A O 1
ATOM 878 N N . ARG A 1 117 ? 15.308 -10.738 16.056 1.00 46.81 117 ARG A N 1
ATOM 879 C CA . ARG A 1 117 ? 16.536 -10.035 15.716 1.00 46.81 117 ARG A CA 1
ATOM 880 C C . ARG A 1 117 ? 16.106 -8.594 15.511 1.00 46.81 117 ARG A C 1
ATOM 882 O O . ARG A 1 117 ? 15.643 -8.211 14.441 1.00 46.81 117 ARG A O 1
ATOM 889 N N . SER A 1 118 ? 16.134 -7.833 16.595 1.00 42.00 118 SER A N 1
ATOM 890 C CA . SER A 1 118 ? 16.068 -6.396 16.562 1.00 42.00 118 SER A CA 1
ATOM 891 C C . SER A 1 118 ? 17.296 -5.989 15.773 1.00 42.00 118 SER A C 1
ATOM 893 O O . SER A 1 118 ? 18.394 -5.915 16.319 1.00 42.00 118 SER A O 1
ATOM 895 N N . PHE A 1 119 ? 17.121 -5.772 14.473 1.00 46.25 119 PHE A N 1
ATOM 896 C CA . PHE A 1 119 ? 17.974 -4.841 13.764 1.00 46.25 119 PHE A CA 1
ATOM 897 C C . PHE A 1 119 ? 17.673 -3.485 14.405 1.00 46.25 119 PHE A C 1
ATOM 899 O O . PHE A 1 119 ? 16.775 -2.752 13.997 1.00 46.25 119 PHE A O 1
ATOM 906 N N . SER A 1 120 ? 18.333 -3.223 15.534 1.00 43.72 120 SER A N 1
ATOM 907 C CA . SER A 1 120 ? 18.407 -1.899 16.118 1.00 43.72 120 SER A CA 1
ATOM 908 C C . SER A 1 120 ? 19.222 -1.090 15.128 1.00 43.72 120 SER A C 1
ATOM 910 O O . SER A 1 120 ? 20.452 -1.139 15.133 1.00 43.72 120 SER A O 1
ATOM 912 N N . MET A 1 121 ? 18.524 -0.421 14.212 1.00 52.44 121 MET A N 1
ATOM 913 C CA . MET A 1 121 ? 19.122 0.633 13.412 1.00 52.44 121 MET A CA 1
ATOM 914 C C . MET A 1 121 ? 19.816 1.574 14.410 1.00 52.44 121 MET A C 1
ATOM 916 O O . MET A 1 121 ? 19.158 1.980 15.376 1.00 52.44 121 MET A O 1
ATOM 920 N N . PRO A 1 122 ? 21.116 1.876 14.257 1.00 50.88 122 PRO A N 1
ATOM 921 C CA . PRO A 1 122 ? 21.763 2.859 15.110 1.00 50.88 122 PRO A CA 1
ATOM 922 C C . PRO A 1 122 ? 20.934 4.138 15.034 1.00 50.88 122 PRO A C 1
ATOM 924 O O . PRO A 1 122 ? 20.537 4.563 13.946 1.00 50.88 122 PRO A O 1
ATOM 927 N N . GLU A 1 123 ? 20.596 4.709 16.188 1.00 49.72 123 GLU A N 1
ATOM 928 C CA . GLU A 1 123 ? 19.844 5.956 16.263 1.00 49.72 123 GLU A CA 1
ATOM 929 C C . GLU A 1 123 ? 20.731 7.110 15.789 1.00 49.72 123 GLU A C 1
ATOM 931 O O . GLU A 1 123 ? 21.205 7.924 16.570 1.00 49.72 123 GLU A O 1
ATOM 936 N N . THR A 1 124 ? 20.988 7.180 14.484 1.00 55.84 124 THR A N 1
ATOM 937 C CA . THR A 1 124 ? 21.596 8.351 13.870 1.00 55.84 124 THR A CA 1
ATOM 938 C C . THR A 1 124 ? 20.525 9.446 13.849 1.00 55.84 124 THR A C 1
ATOM 940 O O . THR A 1 124 ? 19.488 9.243 13.199 1.00 55.84 124 THR A O 1
ATOM 943 N N . PRO A 1 125 ? 20.727 10.590 14.526 1.00 60.38 125 PRO A N 1
ATOM 944 C CA . PRO A 1 125 ? 19.683 11.598 14.730 1.00 60.38 125 PRO A CA 1
ATOM 945 C C . PRO A 1 125 ? 19.168 12.273 13.446 1.00 60.38 125 PRO A C 1
ATOM 947 O O . PRO A 1 125 ? 18.173 12.984 13.494 1.00 60.38 125 PRO A O 1
ATOM 950 N N . GLY A 1 126 ? 19.812 12.055 12.292 1.00 62.12 126 GLY A N 1
ATOM 951 C CA . GLY A 1 126 ? 19.508 12.772 11.045 1.00 62.12 126 GLY A CA 1
ATOM 952 C C . GLY A 1 126 ? 18.706 12.009 9.982 1.00 62.12 126 GLY A C 1
ATOM 953 O O . GLY A 1 126 ? 18.114 12.643 9.116 1.00 62.12 126 GLY A O 1
ATOM 954 N N . LEU A 1 127 ? 18.653 10.670 10.012 1.00 63.25 127 LEU A N 1
ATOM 955 C CA . LEU A 1 127 ? 18.088 9.887 8.892 1.00 63.25 127 LEU A CA 1
ATOM 956 C C . LEU A 1 127 ? 16.620 9.490 9.082 1.00 63.25 127 LEU A C 1
ATOM 958 O O . LEU A 1 127 ? 15.904 9.287 8.102 1.00 63.25 127 LEU A O 1
ATOM 962 N N . LYS A 1 128 ? 16.149 9.420 10.333 1.00 65.00 128 LYS A N 1
ATOM 963 C CA . LYS A 1 128 ? 14.748 9.107 10.653 1.00 65.00 128 LYS A CA 1
ATOM 964 C C . LYS A 1 128 ? 13.741 10.003 9.902 1.00 65.00 128 LYS A C 1
ATOM 966 O O . LYS A 1 128 ? 12.827 9.437 9.312 1.00 65.00 128 LYS A O 1
ATOM 971 N N . PRO A 1 129 ? 13.889 11.345 9.845 1.00 72.44 129 PRO A N 1
ATOM 972 C CA . PRO A 1 129 ? 12.907 12.198 9.164 1.00 72.44 129 PRO A CA 1
ATOM 973 C C . PRO A 1 129 ? 12.919 12.065 7.633 1.00 72.44 129 PRO A C 1
ATOM 975 O O . PRO A 1 129 ? 11.894 12.281 6.993 1.00 72.44 129 PRO A O 1
ATOM 978 N N . LEU A 1 130 ? 14.050 11.681 7.032 1.00 70.88 130 LEU A N 1
ATOM 979 C CA . LEU A 1 130 ? 14.129 11.437 5.589 1.00 70.88 130 LEU A CA 1
ATOM 980 C C . LEU A 1 130 ? 13.479 10.105 5.204 1.00 70.88 130 LEU A C 1
ATOM 982 O O . LEU A 1 130 ? 12.924 9.986 4.122 1.00 70.88 130 LEU A O 1
ATOM 986 N N . LEU A 1 131 ? 13.509 9.113 6.092 1.00 66.62 131 LEU A N 1
ATOM 987 C CA . LEU A 1 131 ? 12.962 7.780 5.837 1.00 66.62 131 LEU A CA 1
ATOM 988 C C . LEU A 1 131 ? 11.448 7.689 6.108 1.00 66.62 131 LEU A C 1
ATOM 990 O O . LEU A 1 131 ? 10.794 6.783 5.601 1.00 66.62 131 LEU A O 1
ATOM 994 N N . THR A 1 132 ? 10.860 8.622 6.865 1.00 74.69 132 THR A N 1
ATOM 995 C CA . THR A 1 132 ? 9.404 8.654 7.113 1.00 74.69 132 THR A CA 1
ATOM 996 C C . THR A 1 132 ? 8.598 9.252 5.959 1.00 74.69 132 THR A C 1
ATOM 998 O O . THR A 1 132 ? 7.408 8.947 5.820 1.00 74.69 132 THR A O 1
ATOM 1001 N N . ASN A 1 133 ? 9.217 10.089 5.119 1.00 87.56 133 ASN A N 1
ATOM 1002 C CA . ASN A 1 133 ? 8.555 10.700 3.969 1.00 87.56 133 ASN A CA 1
ATOM 1003 C C . ASN A 1 133 ? 8.535 9.734 2.772 1.00 87.56 133 ASN A C 1
ATOM 1005 O O . ASN A 1 133 ? 9.567 9.215 2.355 1.00 87.56 133 ASN A O 1
ATOM 1009 N N . THR A 1 134 ? 7.352 9.525 2.184 1.00 87.56 134 THR A N 1
ATOM 1010 C CA . THR A 1 134 ? 7.171 8.621 1.034 1.00 87.56 134 THR A CA 1
ATOM 1011 C C . THR A 1 134 ? 7.942 9.096 -0.199 1.00 87.56 134 THR A C 1
ATOM 1013 O O . THR A 1 134 ? 8.528 8.272 -0.893 1.00 87.56 134 THR A O 1
ATOM 1016 N N . ILE A 1 135 ? 8.014 10.411 -0.440 1.00 88.62 135 ILE A N 1
ATOM 1017 C CA . ILE A 1 135 ? 8.750 10.980 -1.582 1.00 88.62 135 ILE A CA 1
ATOM 1018 C C . ILE A 1 135 ? 10.250 10.712 -1.431 1.00 88.62 135 ILE A C 1
ATOM 1020 O O . ILE A 1 135 ? 10.894 10.207 -2.348 1.00 88.62 135 ILE A O 1
ATOM 1024 N N . SER A 1 136 ? 10.802 10.984 -0.249 1.00 87.06 136 SER A N 1
ATOM 1025 C CA . SER A 1 136 ? 12.207 10.699 0.052 1.00 87.06 136 SER A CA 1
ATOM 1026 C C . SER A 1 136 ? 12.522 9.209 -0.068 1.00 87.06 136 SER A C 1
ATOM 1028 O O . SER A 1 136 ? 13.570 8.844 -0.595 1.00 87.06 136 SER A O 1
ATOM 1030 N N . LEU A 1 137 ? 11.600 8.340 0.352 1.00 87.94 137 LEU A N 1
ATOM 1031 C CA . LEU A 1 137 ? 11.762 6.895 0.230 1.00 87.94 137 LEU A CA 1
ATOM 1032 C C . LEU A 1 137 ? 11.815 6.453 -1.240 1.00 87.94 137 LEU A C 1
ATOM 1034 O O . LEU A 1 137 ? 12.677 5.651 -1.587 1.00 87.94 137 LEU A O 1
ATOM 1038 N N . ILE A 1 138 ? 10.976 7.021 -2.114 1.00 91.62 138 ILE A N 1
ATOM 1039 C CA . ILE A 1 138 ? 11.030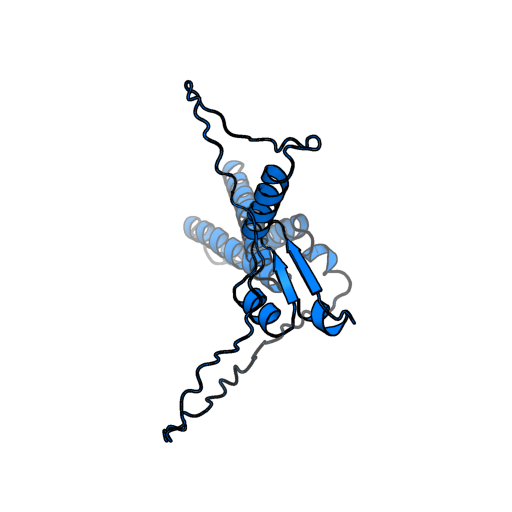 6.777 -3.567 1.00 91.62 138 ILE A CA 1
ATOM 1040 C C . ILE A 1 138 ? 12.407 7.147 -4.131 1.00 91.62 138 ILE A C 1
ATOM 1042 O O . ILE A 1 138 ? 13.004 6.348 -4.853 1.00 91.62 138 ILE A O 1
ATOM 1046 N N . ILE A 1 139 ? 12.939 8.321 -3.773 1.00 91.19 139 ILE A N 1
ATOM 1047 C CA . ILE A 1 139 ? 14.253 8.788 -4.245 1.00 91.19 139 ILE A CA 1
ATOM 1048 C C . ILE A 1 139 ? 15.370 7.859 -3.754 1.00 91.19 139 ILE A C 1
ATOM 1050 O O . ILE A 1 139 ? 16.234 7.467 -4.537 1.00 91.19 139 ILE A O 1
ATOM 1054 N N . ILE A 1 140 ? 15.340 7.463 -2.478 1.00 90.25 140 ILE A N 1
ATOM 1055 C CA . ILE A 1 140 ? 16.339 6.564 -1.884 1.00 90.25 140 ILE A CA 1
ATOM 1056 C C . ILE A 1 140 ? 16.294 5.182 -2.546 1.00 90.25 140 ILE A C 1
ATOM 1058 O O . ILE A 1 140 ? 17.339 4.648 -2.915 1.00 90.25 140 ILE A O 1
ATOM 1062 N N . VAL A 1 141 ? 15.103 4.606 -2.732 1.00 91.50 141 VAL A N 1
ATOM 1063 C CA . VAL A 1 141 ? 14.934 3.302 -3.394 1.00 91.50 141 VAL A CA 1
ATOM 1064 C C . VAL A 1 141 ? 15.407 3.368 -4.844 1.00 91.50 141 VAL A C 1
ATOM 1066 O O . VAL A 1 141 ? 16.112 2.464 -5.298 1.00 91.50 141 VAL A O 1
ATOM 1069 N N . PHE A 1 142 ? 15.086 4.442 -5.566 1.00 90.69 142 PHE A N 1
ATOM 1070 C CA . PHE A 1 142 ? 15.564 4.647 -6.930 1.00 90.69 142 PHE A CA 1
ATOM 1071 C C . PHE A 1 142 ? 17.095 4.754 -6.985 1.00 90.69 142 PHE A C 1
ATOM 1073 O O . PHE A 1 142 ? 17.731 4.018 -7.736 1.00 90.69 142 PHE A O 1
ATOM 1080 N N . ALA A 1 143 ? 17.705 5.579 -6.131 1.00 90.81 143 ALA A N 1
ATOM 1081 C CA . ALA A 1 143 ? 19.155 5.749 -6.081 1.00 90.81 143 ALA A CA 1
ATOM 1082 C C . ALA A 1 143 ? 19.885 4.441 -5.732 1.00 90.81 143 ALA A C 1
ATOM 1084 O O . ALA A 1 143 ? 20.828 4.053 -6.419 1.00 90.81 143 ALA A O 1
ATOM 1085 N N . LEU A 1 144 ? 19.427 3.727 -4.701 1.00 91.38 144 LEU A N 1
ATOM 1086 C CA . LEU A 1 144 ? 20.032 2.468 -4.271 1.00 91.38 144 LEU A CA 1
ATOM 1087 C C . LEU A 1 144 ? 19.834 1.346 -5.296 1.00 91.38 144 LEU A C 1
ATOM 1089 O O . LEU A 1 144 ? 20.775 0.609 -5.570 1.00 91.38 144 LEU A O 1
ATOM 1093 N N . SER A 1 145 ? 18.644 1.212 -5.888 1.00 90.81 145 SER A N 1
ATOM 1094 C CA . SER A 1 145 ? 18.407 0.207 -6.937 1.00 90.81 145 SER A CA 1
ATOM 1095 C C . SER A 1 145 ? 19.256 0.477 -8.182 1.00 90.81 145 SER A C 1
ATOM 1097 O O . SER A 1 145 ? 19.804 -0.464 -8.764 1.00 90.81 145 SER A O 1
ATOM 1099 N N . SER A 1 146 ? 19.434 1.750 -8.544 1.00 88.38 146 SER A N 1
ATOM 1100 C CA . SER A 1 146 ? 20.293 2.160 -9.654 1.00 88.38 146 SER A CA 1
ATOM 1101 C C . SER A 1 146 ? 21.767 1.878 -9.344 1.00 88.38 146 SER A C 1
ATOM 1103 O O . SER A 1 146 ? 22.469 1.297 -10.170 1.00 88.38 146 SER A O 1
ATOM 1105 N N . LEU A 1 147 ? 22.212 2.155 -8.112 1.00 91.00 147 LEU A N 1
ATOM 1106 C CA . LEU A 1 147 ? 23.564 1.850 -7.640 1.00 91.00 147 LEU A CA 1
ATOM 1107 C C . LEU A 1 147 ? 23.856 0.342 -7.645 1.00 91.00 147 LEU A C 1
ATOM 1109 O O . LEU A 1 147 ? 24.860 -0.093 -8.202 1.00 91.00 147 LEU A O 1
ATOM 1113 N N . ILE A 1 148 ? 22.972 -0.470 -7.059 1.00 89.44 148 ILE A N 1
ATOM 1114 C CA . ILE A 1 148 ? 23.122 -1.934 -7.018 1.00 89.44 148 ILE A CA 1
ATOM 1115 C C . ILE A 1 148 ? 23.175 -2.495 -8.439 1.00 89.44 148 ILE A C 1
ATOM 1117 O O . ILE A 1 148 ? 24.015 -3.341 -8.750 1.00 89.44 148 ILE A O 1
ATOM 1121 N N . THR A 1 149 ? 22.307 -2.003 -9.322 1.00 85.88 149 THR A N 1
ATOM 1122 C CA . THR A 1 149 ? 22.312 -2.470 -10.705 1.00 85.88 149 THR A CA 1
ATOM 1123 C C . THR A 1 149 ? 23.559 -2.028 -11.457 1.00 85.88 149 THR A C 1
ATOM 1125 O O . THR A 1 149 ? 24.077 -2.799 -12.257 1.00 85.88 149 THR A O 1
ATOM 1128 N N . TYR A 1 150 ? 24.066 -0.823 -11.203 1.00 86.75 150 TYR A N 1
ATOM 1129 C CA . TYR A 1 150 ? 25.319 -0.353 -11.787 1.00 86.75 150 TYR A CA 1
ATOM 1130 C C . TYR A 1 150 ? 26.477 -1.305 -11.455 1.00 86.75 150 TYR A C 1
ATOM 1132 O O . TYR A 1 150 ? 27.207 -1.718 -12.354 1.00 86.75 150 TYR A O 1
ATOM 1140 N N . PHE A 1 151 ? 26.576 -1.756 -10.199 1.00 87.81 151 PHE A N 1
ATOM 1141 C CA . PHE A 1 151 ? 27.565 -2.766 -9.806 1.00 87.81 151 PHE A CA 1
ATOM 1142 C C . PHE A 1 151 ? 27.366 -4.110 -10.518 1.00 87.81 151 PHE A C 1
ATOM 1144 O O . PHE A 1 151 ? 28.333 -4.715 -10.973 1.00 87.81 151 PHE A O 1
ATOM 1151 N N . ILE A 1 152 ? 26.123 -4.573 -10.663 1.00 85.06 152 ILE A N 1
ATOM 1152 C CA . ILE A 1 152 ? 25.810 -5.814 -11.392 1.00 85.06 152 ILE A CA 1
ATOM 1153 C C . ILE A 1 152 ? 26.115 -5.687 -12.889 1.00 85.06 152 ILE A C 1
ATOM 1155 O O . ILE A 1 152 ? 26.599 -6.637 -13.502 1.00 85.06 152 ILE A O 1
ATOM 1159 N N . SER A 1 153 ? 25.905 -4.507 -13.471 1.00 80.94 153 SER A N 1
ATOM 1160 C CA . SER A 1 153 ? 26.201 -4.229 -14.877 1.00 80.94 153 SER A CA 1
ATOM 1161 C C . SER A 1 153 ? 27.694 -4.312 -15.197 1.00 80.94 153 SER A C 1
ATOM 1163 O O . SER A 1 153 ? 28.044 -4.492 -16.359 1.00 80.94 153 SER A O 1
ATOM 1165 N N . MET A 1 154 ? 28.573 -4.213 -14.194 1.00 78.81 154 MET A N 1
ATOM 1166 C CA . MET A 1 154 ? 30.015 -4.404 -14.369 1.00 78.81 154 MET A CA 1
ATOM 1167 C C . MET A 1 154 ? 30.380 -5.876 -14.640 1.00 78.81 154 MET A C 1
ATOM 1169 O O . MET A 1 154 ? 31.392 -6.151 -15.278 1.00 78.81 154 MET A O 1
ATOM 1173 N N . GLY A 1 155 ? 29.572 -6.827 -14.155 1.00 75.44 155 GLY A N 1
ATOM 1174 C CA . GLY A 1 155 ? 29.836 -8.268 -14.265 1.00 75.44 155 GLY A CA 1
ATOM 1175 C C . GLY A 1 155 ? 28.992 -9.012 -15.304 1.00 75.44 155 GLY A C 1
ATOM 1176 O O . GLY A 1 155 ? 29.339 -10.132 -15.670 1.00 75.44 155 GLY A O 1
ATOM 1177 N N . TYR A 1 156 ? 27.895 -8.419 -15.787 1.00 77.94 156 TYR A N 1
ATOM 1178 C CA . TYR A 1 156 ? 26.950 -9.067 -16.702 1.00 77.94 156 TYR A CA 1
ATOM 1179 C C . TYR A 1 156 ? 26.638 -8.178 -17.909 1.00 77.94 156 TYR A C 1
ATOM 1181 O O . TYR A 1 156 ? 26.206 -7.040 -17.756 1.00 77.94 156 TYR A O 1
ATOM 1189 N N . THR A 1 157 ? 26.794 -8.725 -19.118 1.00 77.75 157 THR A N 1
ATOM 1190 C CA . THR A 1 157 ? 26.588 -8.001 -20.388 1.00 77.75 157 THR A CA 1
ATOM 1191 C C . THR A 1 157 ? 25.189 -8.180 -20.985 1.00 77.75 157 THR A C 1
ATOM 1193 O O . THR A 1 157 ? 24.784 -7.413 -21.855 1.00 77.75 157 THR A O 1
ATOM 1196 N N . ASN A 1 158 ? 24.424 -9.174 -20.524 1.00 86.19 158 ASN A N 1
ATOM 1197 C CA . ASN A 1 158 ? 23.082 -9.445 -21.039 1.00 86.19 158 ASN A CA 1
ATOM 1198 C C . ASN A 1 158 ? 22.071 -8.403 -20.542 1.00 86.19 158 ASN A C 1
ATOM 1200 O O . ASN A 1 158 ? 21.620 -8.441 -19.395 1.00 86.19 158 ASN A O 1
ATOM 1204 N N . THR A 1 159 ? 21.658 -7.514 -21.444 1.00 82.62 159 THR A N 1
ATOM 1205 C CA . THR A 1 159 ? 20.731 -6.406 -21.172 1.00 82.62 159 THR A CA 1
ATOM 1206 C C . THR A 1 159 ? 19.350 -6.872 -20.708 1.00 82.62 159 THR A C 1
ATOM 1208 O O . THR A 1 159 ? 18.773 -6.264 -19.808 1.00 82.62 159 THR A O 1
ATOM 1211 N N . ALA A 1 160 ? 18.838 -7.986 -21.245 1.00 84.88 160 ALA A N 1
ATOM 1212 C CA . ALA A 1 160 ? 17.551 -8.553 -20.833 1.00 84.88 160 ALA A CA 1
ATOM 1213 C C . ALA A 1 160 ? 17.561 -9.009 -19.363 1.00 84.88 160 ALA A C 1
ATOM 1215 O O . ALA A 1 160 ? 16.667 -8.672 -18.587 1.00 84.88 160 ALA A O 1
ATOM 1216 N N . ILE A 1 161 ? 18.617 -9.724 -18.962 1.00 86.12 161 ILE A N 1
ATOM 1217 C CA . ILE A 1 161 ? 18.800 -10.201 -17.585 1.00 86.12 161 ILE A CA 1
ATOM 1218 C C . ILE A 1 161 ? 18.986 -9.011 -16.643 1.00 86.12 161 ILE A C 1
ATOM 1220 O O . ILE A 1 161 ? 18.419 -8.996 -15.552 1.00 86.12 161 ILE A O 1
ATOM 1224 N N . LEU A 1 162 ? 19.712 -7.982 -17.086 1.00 85.25 162 LEU A N 1
ATOM 1225 C CA . LEU A 1 162 ? 19.900 -6.756 -16.320 1.00 85.25 162 LEU A CA 1
ATOM 1226 C C . LEU A 1 162 ? 18.571 -6.023 -16.078 1.00 85.25 162 LEU A C 1
ATOM 1228 O O . LEU A 1 162 ? 18.329 -5.552 -14.970 1.00 85.25 162 LEU A O 1
ATOM 1232 N N . GLY A 1 163 ? 17.684 -5.967 -17.077 1.00 85.75 163 GLY A N 1
ATOM 1233 C CA . GLY A 1 163 ? 16.343 -5.390 -16.940 1.00 85.75 163 GLY A CA 1
ATOM 1234 C C . GLY A 1 163 ? 15.476 -6.137 -15.922 1.00 85.75 163 GLY A C 1
ATOM 1235 O O . GLY A 1 163 ? 14.889 -5.520 -15.035 1.00 85.75 163 GLY A O 1
ATOM 1236 N N . ILE A 1 164 ? 15.454 -7.470 -15.987 1.00 88.62 164 ILE A N 1
ATOM 1237 C CA . ILE A 1 164 ? 14.710 -8.304 -15.028 1.00 88.62 164 ILE A CA 1
ATOM 1238 C C . ILE A 1 164 ? 15.290 -8.142 -13.616 1.00 88.62 164 ILE A C 1
ATOM 1240 O O . ILE A 1 164 ? 14.544 -7.972 -12.651 1.00 88.62 164 ILE A O 1
ATOM 1244 N N . ALA A 1 165 ? 16.619 -8.122 -13.491 1.00 88.75 165 ALA A N 1
ATOM 1245 C CA . ALA A 1 165 ? 17.294 -7.890 -12.221 1.00 88.75 165 ALA A CA 1
ATOM 1246 C C . ALA A 1 165 ? 16.922 -6.524 -11.622 1.00 88.75 165 ALA A C 1
ATOM 1248 O O . ALA A 1 165 ? 16.608 -6.470 -10.435 1.00 88.75 165 ALA A O 1
ATOM 1249 N N . LYS A 1 166 ? 16.858 -5.447 -12.424 1.00 87.62 166 LYS A N 1
ATOM 1250 C CA . LYS A 1 166 ? 16.397 -4.117 -11.966 1.00 87.62 166 LYS A CA 1
ATOM 1251 C C . LYS A 1 166 ? 15.016 -4.177 -11.326 1.00 87.62 166 LYS A C 1
ATOM 1253 O O . LYS A 1 166 ? 14.807 -3.582 -10.270 1.00 87.62 166 LYS A O 1
ATOM 1258 N N . ILE A 1 167 ? 14.084 -4.893 -11.955 1.00 90.56 167 ILE A N 1
ATOM 1259 C CA . ILE A 1 167 ? 12.704 -5.025 -11.472 1.00 90.56 167 ILE A CA 1
ATOM 1260 C C . ILE A 1 167 ? 12.668 -5.813 -10.157 1.00 90.56 167 ILE A C 1
ATOM 1262 O O . ILE A 1 167 ? 11.998 -5.406 -9.209 1.00 90.56 167 ILE A O 1
ATOM 1266 N N . LEU A 1 168 ? 13.420 -6.911 -10.060 1.00 91.75 168 LEU A N 1
ATOM 1267 C CA . LEU A 1 168 ? 13.488 -7.703 -8.829 1.00 91.75 168 LEU A CA 1
ATOM 1268 C C . LEU A 1 168 ? 14.153 -6.931 -7.686 1.00 91.75 168 LEU A C 1
ATOM 1270 O O . LEU A 1 168 ? 13.655 -6.936 -6.562 1.00 91.75 168 LEU A O 1
ATOM 1274 N N . ILE A 1 169 ? 15.250 -6.230 -7.968 1.00 92.19 169 ILE A N 1
ATOM 1275 C CA . ILE A 1 169 ? 15.974 -5.423 -6.985 1.00 92.19 169 ILE A CA 1
ATOM 1276 C C . ILE A 1 169 ? 15.092 -4.279 -6.489 1.00 92.19 169 ILE A C 1
ATOM 1278 O O . ILE A 1 169 ? 15.024 -4.057 -5.283 1.00 92.19 169 ILE A O 1
ATOM 1282 N N . SER A 1 170 ? 14.373 -3.585 -7.374 1.00 90.88 170 SER A N 1
ATOM 1283 C CA . SER A 1 170 ? 13.468 -2.509 -6.962 1.00 90.88 170 SER A CA 1
ATOM 1284 C C . SER A 1 170 ? 12.292 -3.028 -6.128 1.00 90.88 170 SER A C 1
ATOM 1286 O O . SER A 1 170 ? 11.920 -2.375 -5.154 1.00 90.88 170 SER A O 1
ATOM 1288 N N . ALA A 1 171 ? 11.758 -4.215 -6.438 1.00 92.06 171 ALA A N 1
ATOM 1289 C CA . ALA A 1 171 ? 10.710 -4.867 -5.652 1.00 92.06 171 ALA A CA 1
ATOM 1290 C C . ALA A 1 171 ? 11.196 -5.267 -4.252 1.00 92.06 171 ALA A C 1
ATOM 1292 O O . ALA A 1 171 ? 10.551 -4.962 -3.250 1.00 92.06 171 ALA A O 1
ATOM 1293 N N . VAL A 1 172 ? 12.356 -5.921 -4.161 1.00 93.19 172 VAL A N 1
ATOM 1294 C CA . VAL A 1 172 ? 12.928 -6.328 -2.870 1.00 93.19 172 VAL A CA 1
ATOM 1295 C C . VAL A 1 172 ? 13.271 -5.101 -2.028 1.00 93.19 172 VAL A C 1
ATOM 1297 O O . VAL A 1 172 ? 13.024 -5.092 -0.823 1.00 93.19 172 VAL A O 1
ATOM 1300 N N . LEU A 1 173 ? 13.806 -4.049 -2.646 1.00 92.56 173 LEU A N 1
ATOM 1301 C CA . LEU A 1 173 ? 14.264 -2.868 -1.928 1.00 92.56 173 LEU A CA 1
ATOM 1302 C C . LEU A 1 173 ? 13.117 -1.956 -1.478 1.00 92.56 173 LEU A C 1
ATOM 1304 O O . LEU A 1 173 ? 13.178 -1.425 -0.373 1.00 92.56 173 LEU A O 1
ATOM 1308 N N . SER A 1 174 ? 12.058 -1.802 -2.276 1.00 92.50 174 SER A N 1
ATOM 1309 C CA . SER A 1 174 ? 10.886 -0.998 -1.904 1.00 92.50 174 SER A CA 1
ATOM 1310 C C . SER A 1 174 ? 10.157 -1.592 -0.698 1.00 92.50 174 SER A C 1
ATOM 1312 O O . SER A 1 174 ? 9.917 -0.892 0.284 1.00 92.50 174 SER A O 1
ATOM 1314 N N . TYR A 1 175 ? 9.882 -2.896 -0.713 1.00 91.75 175 TYR A N 1
ATOM 1315 C CA . TYR A 1 175 ? 9.259 -3.579 0.418 1.00 91.75 175 TYR A CA 1
ATOM 1316 C C . TYR A 1 175 ? 10.221 -3.741 1.594 1.00 91.75 175 TYR A C 1
ATOM 1318 O O . TYR A 1 175 ? 9.818 -3.540 2.738 1.00 91.75 175 TYR A O 1
ATOM 1326 N N . GLY A 1 176 ? 11.490 -4.066 1.331 1.00 89.75 176 GLY A N 1
ATOM 1327 C CA . GLY A 1 176 ? 12.503 -4.264 2.366 1.00 89.75 176 GLY A CA 1
ATOM 1328 C C . GLY A 1 176 ? 12.791 -2.991 3.158 1.00 89.75 176 GLY A C 1
ATOM 1329 O O . GLY A 1 176 ? 12.802 -3.019 4.389 1.00 89.75 176 GLY A O 1
ATOM 1330 N N . LEU A 1 177 ? 12.962 -1.858 2.472 1.00 88.06 177 LEU A N 1
ATOM 1331 C CA . LEU A 1 177 ? 13.238 -0.581 3.124 1.00 88.06 177 LEU A CA 1
ATOM 1332 C C . LEU A 1 177 ? 12.012 -0.079 3.895 1.00 88.06 177 LEU A C 1
ATOM 1334 O O . LEU A 1 177 ? 12.137 0.311 5.054 1.00 88.06 177 LEU A O 1
ATOM 1338 N N . VAL A 1 178 ? 10.814 -0.167 3.306 1.00 88.69 178 VAL A N 1
ATOM 1339 C CA . VAL A 1 178 ? 9.570 0.216 3.991 1.00 88.69 178 VAL A CA 1
ATOM 1340 C C . VAL A 1 178 ? 9.316 -0.668 5.217 1.00 88.69 178 VAL A C 1
ATOM 1342 O O . VAL A 1 178 ? 8.932 -0.144 6.256 1.00 88.69 178 VAL A O 1
ATOM 1345 N N . MET A 1 179 ? 9.579 -1.977 5.148 1.00 85.81 179 MET A N 1
ATOM 1346 C CA . MET A 1 179 ? 9.432 -2.896 6.287 1.00 85.81 179 MET A CA 1
ATOM 1347 C C . MET A 1 179 ? 10.457 -2.657 7.405 1.00 85.81 179 MET A C 1
ATOM 1349 O O . MET A 1 179 ? 10.172 -2.940 8.567 1.00 85.81 179 MET A O 1
ATOM 1353 N N . ALA A 1 180 ? 11.638 -2.125 7.083 1.00 82.38 180 ALA A N 1
ATOM 1354 C CA . ALA A 1 180 ? 12.623 -1.736 8.090 1.00 82.38 180 ALA A CA 1
ATOM 1355 C C . ALA A 1 180 ? 12.222 -0.454 8.847 1.00 82.38 180 ALA A C 1
ATOM 1357 O O . ALA A 1 180 ? 12.582 -0.285 10.013 1.00 82.38 180 ALA A O 1
ATOM 1358 N N . ILE A 1 181 ? 11.485 0.446 8.191 1.00 82.06 181 ILE A N 1
ATOM 1359 C CA . ILE A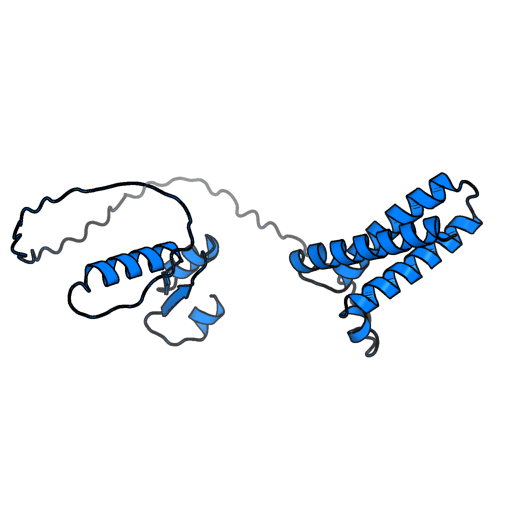 1 181 ? 11.100 1.755 8.738 1.00 82.06 181 ILE A CA 1
ATOM 1360 C C . ILE A 1 181 ? 9.751 1.680 9.458 1.00 82.06 181 ILE A C 1
ATOM 1362 O O . ILE A 1 181 ? 9.596 2.195 10.566 1.00 82.06 181 ILE A O 1
ATOM 1366 N N . GLU A 1 182 ? 8.770 1.037 8.833 1.00 80.06 182 GLU A N 1
ATOM 1367 C CA . GLU A 1 182 ? 7.405 0.927 9.329 1.00 80.06 182 GLU A CA 1
ATOM 1368 C C . GLU A 1 182 ? 7.214 -0.406 10.056 1.00 80.06 182 GLU A C 1
ATOM 1370 O O . GLU A 1 182 ? 7.504 -1.480 9.535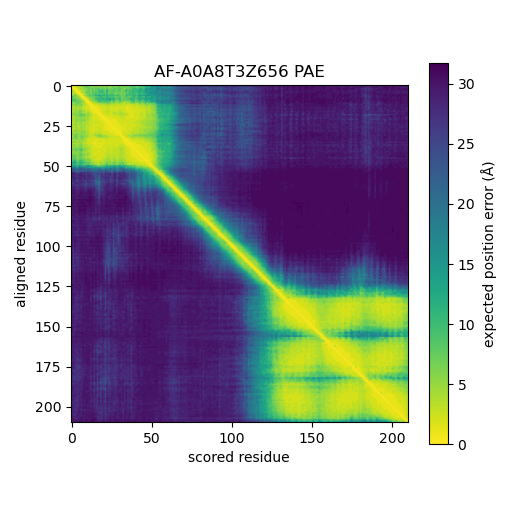 1.00 80.06 182 GLU A O 1
ATOM 1375 N N . ARG A 1 183 ? 6.689 -0.349 11.284 1.00 78.00 183 ARG A N 1
ATOM 1376 C CA . ARG A 1 183 ? 6.423 -1.551 12.095 1.00 78.00 183 ARG A CA 1
ATOM 1377 C C . ARG A 1 183 ? 5.067 -2.196 11.792 1.00 78.00 183 ARG A C 1
ATOM 1379 O O . ARG A 1 183 ? 4.852 -3.354 12.144 1.00 78.00 183 ARG A O 1
ATOM 1386 N N . ASP A 1 184 ? 4.164 -1.456 11.149 1.00 84.00 184 ASP A N 1
ATOM 1387 C CA . ASP A 1 184 ? 2.798 -1.890 10.850 1.00 84.00 184 ASP A CA 1
ATOM 1388 C C . ASP A 1 184 ? 2.724 -2.557 9.472 1.00 84.00 184 ASP A C 1
ATOM 1390 O O . ASP A 1 184 ? 2.877 -1.890 8.452 1.00 84.00 184 ASP A O 1
ATOM 1394 N N . VAL A 1 185 ? 2.388 -3.849 9.420 1.00 83.06 185 VAL A N 1
ATOM 1395 C CA . VAL A 1 185 ? 2.349 -4.633 8.167 1.00 83.06 185 VAL A CA 1
ATOM 1396 C C . VAL A 1 185 ? 1.380 -4.056 7.120 1.00 83.06 185 VAL A C 1
ATOM 1398 O O . VAL A 1 185 ? 1.626 -4.121 5.923 1.00 83.06 185 VAL A O 1
ATOM 1401 N N . THR A 1 186 ? 0.265 -3.458 7.540 1.00 86.94 186 THR A N 1
ATOM 1402 C CA . THR A 1 186 ? -0.709 -2.858 6.609 1.00 86.94 186 THR A CA 1
ATOM 1403 C C . THR A 1 186 ? -0.187 -1.564 5.981 1.00 86.94 186 THR A C 1
ATOM 1405 O O . THR A 1 186 ? -0.383 -1.315 4.787 1.00 86.94 186 THR A O 1
ATOM 1408 N N . LYS A 1 187 ? 0.525 -0.747 6.765 1.00 84.50 187 LYS A N 1
ATOM 1409 C CA . LYS A 1 187 ? 1.185 0.465 6.267 1.00 84.50 187 LYS A CA 1
ATOM 1410 C C . LYS A 1 187 ? 2.407 0.123 5.428 1.00 84.50 187 LYS A C 1
ATOM 1412 O O . LYS A 1 187 ? 2.649 0.805 4.438 1.00 84.50 187 LYS A O 1
ATOM 1417 N N . THR A 1 188 ? 3.137 -0.939 5.774 1.00 87.50 188 THR A N 1
ATOM 1418 C CA . THR A 1 188 ? 4.276 -1.383 4.969 1.00 87.50 188 THR A CA 1
ATOM 1419 C C . THR A 1 188 ? 3.829 -1.892 3.610 1.00 87.50 188 THR A C 1
ATOM 1421 O O . THR A 1 188 ? 4.457 -1.559 2.610 1.00 87.50 188 THR A O 1
ATOM 1424 N N . LEU A 1 189 ? 2.721 -2.637 3.551 1.00 88.81 189 LEU A N 1
ATOM 1425 C CA . LEU A 1 189 ? 2.196 -3.157 2.292 1.00 88.81 189 LEU A CA 1
ATOM 1426 C C . LEU A 1 189 ? 1.726 -2.017 1.381 1.00 88.81 189 LEU A C 1
ATOM 1428 O O . LEU A 1 189 ? 2.149 -1.933 0.233 1.00 88.81 189 LEU A O 1
ATOM 1432 N N . SER A 1 190 ? 0.906 -1.103 1.908 1.00 91.25 190 SER A N 1
ATOM 1433 C CA . SER A 1 190 ? 0.392 0.036 1.135 1.00 91.25 190 SER A CA 1
ATOM 1434 C C . SER A 1 190 ? 1.508 0.985 0.688 1.00 91.25 190 SER A C 1
ATOM 1436 O O . SER A 1 190 ? 1.672 1.202 -0.510 1.00 91.25 190 SER A O 1
ATOM 1438 N N . LYS A 1 191 ? 2.348 1.492 1.599 1.00 89.19 191 LYS A N 1
ATOM 1439 C CA . LYS A 1 191 ? 3.470 2.370 1.216 1.00 89.19 191 LYS A CA 1
ATOM 1440 C C . LYS A 1 191 ? 4.484 1.661 0.318 1.00 89.19 191 LYS A C 1
ATOM 1442 O O . LYS A 1 191 ? 4.964 2.267 -0.634 1.00 89.19 191 LYS A O 1
ATOM 1447 N N . GLY A 1 192 ? 4.770 0.385 0.580 1.00 91.12 192 GLY A N 1
ATOM 1448 C CA . GLY A 1 192 ? 5.667 -0.441 -0.229 1.00 91.12 192 GLY A CA 1
ATOM 1449 C C . GLY A 1 192 ? 5.187 -0.579 -1.671 1.00 91.12 192 GLY A C 1
ATOM 1450 O O . GLY A 1 192 ? 5.963 -0.319 -2.587 1.00 91.12 192 GLY A O 1
ATOM 1451 N N . THR A 1 193 ? 3.898 -0.886 -1.879 1.00 92.50 193 THR A N 1
ATOM 1452 C CA . THR A 1 193 ? 3.308 -0.944 -3.232 1.00 92.50 193 THR A CA 1
ATOM 1453 C C . THR A 1 193 ? 3.416 0.391 -3.963 1.00 92.50 193 THR A C 1
ATOM 1455 O O . THR A 1 193 ? 3.861 0.414 -5.107 1.00 92.50 193 THR A O 1
ATOM 1458 N N . ILE A 1 194 ? 3.071 1.506 -3.308 1.00 93.44 194 ILE A N 1
ATOM 1459 C CA . ILE A 1 194 ? 3.122 2.843 -3.919 1.00 93.44 194 ILE A CA 1
ATOM 1460 C C . ILE A 1 194 ? 4.550 3.164 -4.363 1.00 93.44 194 ILE A C 1
ATOM 1462 O O . ILE A 1 194 ? 4.778 3.538 -5.510 1.00 93.44 194 ILE A O 1
ATOM 1466 N N . VAL A 1 195 ? 5.523 2.970 -3.473 1.00 93.12 195 VAL A N 1
ATOM 1467 C CA . VAL A 1 195 ? 6.937 3.236 -3.759 1.00 93.12 195 VAL A CA 1
ATOM 1468 C C . VAL A 1 195 ? 7.426 2.356 -4.907 1.00 93.12 195 VAL A C 1
ATOM 1470 O O . VAL A 1 195 ? 8.059 2.863 -5.829 1.00 93.12 195 VAL A O 1
ATOM 1473 N N . PHE A 1 196 ? 7.105 1.060 -4.884 1.00 94.38 196 PHE A N 1
ATOM 1474 C CA . PHE A 1 196 ? 7.477 0.124 -5.941 1.00 94.38 196 PHE A CA 1
ATOM 1475 C C . PHE A 1 196 ? 6.943 0.556 -7.309 1.00 94.38 196 PHE A C 1
ATOM 1477 O O . PHE A 1 196 ? 7.715 0.655 -8.261 1.00 94.38 196 PHE A O 1
ATOM 1484 N N . PHE A 1 197 ? 5.642 0.846 -7.403 1.00 94.88 197 PHE A N 1
ATOM 1485 C CA . PHE A 1 197 ? 5.013 1.233 -8.663 1.00 94.88 197 PHE A CA 1
ATOM 1486 C C . PHE A 1 197 ? 5.545 2.563 -9.190 1.00 94.88 197 PHE A C 1
ATOM 1488 O O . PHE A 1 197 ? 5.812 2.671 -10.385 1.00 94.88 197 PHE A O 1
ATOM 1495 N N . VAL A 1 198 ? 5.754 3.556 -8.321 1.00 94.56 198 VAL A N 1
ATOM 1496 C CA . VAL A 1 198 ? 6.321 4.845 -8.741 1.00 94.56 198 VAL A CA 1
ATOM 1497 C C . VAL A 1 198 ? 7.759 4.669 -9.235 1.00 94.56 198 VAL A C 1
ATOM 1499 O O . VAL A 1 198 ? 8.103 5.179 -10.299 1.00 94.56 198 VAL A O 1
ATOM 1502 N N . SER A 1 199 ? 8.596 3.903 -8.528 1.00 91.12 199 SER A N 1
ATOM 1503 C CA . SER A 1 199 ? 9.958 3.609 -8.988 1.00 91.12 199 SER A CA 1
ATOM 1504 C C . SER A 1 199 ? 9.971 2.834 -10.309 1.00 91.12 199 SER A C 1
ATOM 1506 O O . SER A 1 199 ? 10.776 3.142 -11.186 1.00 91.12 199 SER A O 1
ATOM 1508 N N . LEU A 1 200 ? 9.074 1.859 -10.485 1.00 91.31 200 LEU A N 1
ATOM 1509 C CA . LEU A 1 200 ? 8.937 1.106 -11.733 1.00 91.31 200 LEU A CA 1
ATOM 1510 C C . LEU A 1 200 ? 8.513 2.014 -12.893 1.00 91.31 200 LEU A C 1
ATOM 1512 O O . LEU A 1 200 ? 9.092 1.930 -13.972 1.00 91.31 200 LEU A O 1
ATOM 1516 N N . LEU A 1 201 ? 7.566 2.920 -12.659 1.00 93.38 201 LEU A N 1
ATOM 1517 C CA . LEU A 1 201 ? 7.115 3.889 -13.653 1.00 93.38 201 LEU A CA 1
ATOM 1518 C C . LEU A 1 201 ? 8.253 4.822 -14.088 1.00 93.38 201 LEU A C 1
ATOM 1520 O O . LEU A 1 201 ? 8.432 5.039 -15.283 1.00 93.38 201 LEU A O 1
ATOM 1524 N N . ILE A 1 202 ? 9.080 5.294 -13.148 1.00 91.31 202 ILE A N 1
ATOM 1525 C CA . ILE A 1 202 ? 10.283 6.077 -13.470 1.00 91.31 202 ILE A CA 1
ATOM 1526 C C . ILE A 1 202 ? 11.241 5.265 -14.351 1.00 91.31 202 ILE A C 1
ATOM 1528 O O . ILE A 1 202 ? 11.738 5.791 -15.342 1.00 91.31 202 ILE A O 1
ATOM 1532 N N . TYR A 1 203 ? 11.483 3.987 -14.042 1.00 88.94 203 TYR A N 1
ATOM 1533 C CA . TYR A 1 203 ? 12.342 3.137 -14.873 1.00 88.94 203 TYR A CA 1
ATOM 1534 C C . TYR A 1 203 ? 11.778 2.909 -16.277 1.00 88.94 203 TYR A C 1
ATOM 1536 O O . TYR A 1 203 ? 12.539 2.955 -17.241 1.00 88.94 203 TYR A O 1
ATOM 1544 N N . VAL A 1 204 ? 10.467 2.697 -16.405 1.00 89.94 204 VAL A N 1
ATOM 1545 C CA . VAL A 1 204 ? 9.804 2.560 -17.711 1.00 89.94 204 VAL A CA 1
ATOM 1546 C C . VAL A 1 204 ? 9.964 3.840 -18.527 1.00 89.94 204 VAL A C 1
ATOM 1548 O O . VAL A 1 204 ? 10.370 3.771 -19.684 1.00 89.94 204 VAL A O 1
ATOM 1551 N N . ILE A 1 205 ? 9.723 5.007 -17.922 1.00 91.75 205 ILE A N 1
ATOM 1552 C CA . ILE A 1 205 ? 9.915 6.303 -18.587 1.00 91.75 205 ILE A CA 1
ATOM 1553 C C . ILE A 1 205 ? 11.378 6.493 -18.987 1.00 91.75 205 ILE A C 1
ATOM 1555 O O . ILE A 1 205 ? 11.646 6.924 -20.100 1.00 91.75 205 ILE A O 1
ATOM 1559 N N . MET A 1 206 ? 12.326 6.148 -18.115 1.00 86.31 206 MET A N 1
ATOM 1560 C CA . MET A 1 206 ? 13.754 6.298 -18.398 1.00 86.31 206 MET A CA 1
ATOM 1561 C C . MET A 1 206 ? 14.194 5.422 -19.574 1.00 86.31 206 MET A C 1
ATOM 1563 O O . MET A 1 206 ? 14.984 5.874 -20.388 1.00 86.31 206 MET A O 1
ATOM 1567 N N . ILE A 1 207 ? 13.660 4.201 -19.690 1.00 84.88 207 ILE A N 1
ATOM 1568 C CA . ILE A 1 207 ? 13.896 3.319 -20.844 1.00 84.88 207 ILE A CA 1
ATOM 1569 C C . ILE A 1 207 ? 13.238 3.867 -22.114 1.00 84.88 207 ILE A C 1
ATOM 1571 O O . ILE A 1 207 ? 13.785 3.694 -23.189 1.00 84.88 207 ILE A O 1
ATOM 1575 N N . MET A 1 208 ? 12.059 4.484 -22.013 1.00 86.69 208 MET A N 1
ATOM 1576 C CA . MET A 1 208 ? 11.345 5.021 -23.177 1.00 86.69 208 MET A CA 1
ATOM 1577 C C . MET A 1 208 ? 11.947 6.339 -23.689 1.00 86.69 208 MET A C 1
ATOM 1579 O O . MET A 1 208 ? 11.867 6.630 -24.878 1.00 86.69 208 MET A O 1
ATOM 1583 N N . ALA A 1 209 ? 12.490 7.156 -22.786 1.00 81.69 209 ALA A N 1
ATOM 1584 C CA . ALA A 1 209 ? 13.061 8.464 -23.093 1.00 81.69 209 ALA A CA 1
ATOM 1585 C C . ALA A 1 209 ? 14.534 8.408 -23.534 1.00 81.69 209 ALA A C 1
ATOM 1587 O O . ALA A 1 209 ? 15.054 9.425 -23.994 1.00 81.69 209 ALA A O 1
ATOM 1588 N N . LEU A 1 210 ? 15.199 7.263 -23.353 1.00 73.19 210 LEU A N 1
ATOM 1589 C CA . LEU A 1 210 ? 16.594 7.019 -23.719 1.00 73.19 210 LEU A CA 1
ATOM 1590 C C . LEU A 1 210 ? 16.669 6.118 -24.955 1.00 73.19 210 LEU A C 1
ATOM 1592 O O . LEU A 1 210 ? 17.498 6.426 -25.837 1.00 73.19 210 LEU A O 1
#

Foldseek 3Di:
DVCCLVVDPDPAAEAEDLADDDPVVVVVCVVRNYHYAYNVNVVVVVVVVVVVVPPDDDDDDDDPDDDDDDDDDDDDDDDDDDDDDDDDDDDDDDDDDDDDDPDCPDPPPPPPVPPPPPPVPPPPVPCLVLLVDLVSLLVVLLVVLVVVLVVVVVVDVDPVVSVVSSLVSSLCSLLVSLVNNDVDPVSSVVSSVVSSVVSVVVVVVVVVVD

Solvent-accessible surface area (backbone atoms only — not comparable to full-atom values): 13593 Å² total; per-residue (Å²): 108,75,63,54,72,71,69,49,96,59,96,64,48,77,50,78,45,86,51,81,76,52,74,69,54,51,59,50,25,70,76,64,62,35,48,77,35,32,37,70,52,47,50,51,48,49,52,52,52,55,73,69,38,88,82,64,82,87,81,87,76,86,77,90,74,89,82,87,87,86,83,88,82,89,79,85,81,91,77,90,77,85,86,75,87,82,88,75,91,75,92,80,78,87,83,80,81,90,77,93,78,95,70,90,74,75,87,75,77,78,78,72,77,75,76,69,77,72,80,70,68,76,87,56,92,74,54,62,73,50,63,72,37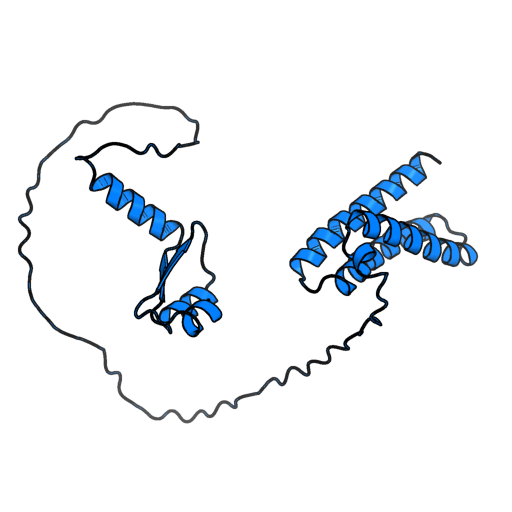,68,68,49,39,33,53,50,40,46,53,51,38,51,51,56,43,53,60,50,53,75,78,48,86,57,63,69,61,51,53,54,47,46,54,52,47,35,48,53,42,24,41,49,52,32,49,73,71,38,90,48,69,70,58,21,51,55,54,15,50,53,35,31,52,53,43,51,51,52,52,51,49,53,64,72,77,103

Radius of gyration: 31.26 Å; Cα contacts (8 Å, |Δi|>4): 105; chains: 1; bounding box: 87×54×62 Å

Sequence (210 aa):
MEMVGKTLKASKIVVVTTSYFTKSAVNYADRRNIKIIDKDGLMTLAKKFSAQHDEYGGVGVYNDEEGIGEEVGSGTPEVTEEYTPSSNTSSSFPKTSSSPGFFSRGKGSLDRAKNSRSFSMPETPGLKPLLTNTISLIIIVFALSSLITYFISMGYTNTAILGIAKILISAVLSYGLVMAIERDVTKTLSKGTIVFFVSLLIYVIMIMAL